Protein AF-0000000072265405 (afdb_homodimer)

Radius of gyration: 41.26 Å; Cα contacts (8 Å, |Δi|>4): 209; chains: 2; bounding box: 103×152×43 Å

InterPro domains:
  IPR007313 FxsA cytoplasmic membrane protein [NF008528] (5-109)
  IPR007313 FxsA cytoplasmic membrane protein [PF04186] (6-110)
  IPR007313 FxsA cytoplasmic membrane protein [PTHR35335] (4-116)

Sequence (316 aa):
MRPLAAILALPILEIALFVTIGGAIGLLATLLIIFGTAALGVFLLRRQGVEMQAALQMPRRMDPLALMADGAAVSLAAALLILPGFFTDTVGLLLLIPPVRRALIRRLGRNVQVRSTTWRGPVRDDAPIEADYHEVEPVRDPLAPPSQPPGSSGWTRHMRPLAAILALPILEIALFVTIGGAIGLLATLLIIFGTAALGVFLLRRQGVEMQAALQMPRRMDPLALMADGAAVSLAAALLILPGFFTDTVGLLLLIPPVRRALIRRLGRNVQVRSTTWRGPVRDDAPIEADYHEVEPVRDPLAPPSQPPGSSGWTRH

Organism: Cereibacter sphaeroides (strain ATCC 17023 / DSM 158 / JCM 6121 / CCUG 31486 / LMG 2827 / NBRC 12203 / NCIMB 8253 / ATH 2.4.1.) (NCBI:txid272943)

pLDDT: mean 76.51, std 23.19, range [27.69, 98.56]

Solvent-accessible surface area (backbone atoms only — not comparable to full-atom values): 17833 Å² total; per-residue (Å²): 122,66,68,61,52,49,60,57,46,47,56,53,52,33,49,52,45,39,15,54,51,18,40,72,65,30,59,70,54,42,50,51,52,43,52,48,36,22,50,50,11,52,52,49,41,53,51,47,55,52,50,54,57,52,53,73,72,46,77,82,81,57,65,63,65,60,56,49,49,51,51,49,48,49,42,48,19,16,51,30,17,44,42,83,42,66,60,42,29,52,53,15,55,46,38,68,38,63,73,50,33,52,52,49,51,50,54,54,48,53,55,49,53,56,50,52,60,65,58,57,62,79,71,69,74,72,58,75,71,74,66,74,68,64,73,69,65,74,75,70,62,83,79,57,69,80,77,70,74,83,74,81,79,72,75,72,81,123,122,66,70,61,50,50,61,56,46,48,57,52,51,34,50,50,45,39,15,56,53,19,39,71,64,31,60,68,53,42,50,48,52,44,53,50,38,21,51,50,11,53,52,47,42,53,51,47,55,53,50,54,58,52,53,73,69,46,77,82,81,57,66,62,65,61,55,48,50,51,50,49,48,48,43,48,20,15,52,30,16,44,43,82,41,67,60,43,28,51,52,15,56,47,38,68,38,62,74,51,33,51,52,49,52,50,56,54,49,52,54,47,53,56,48,49,60,67,56,56,61,78,70,66,71,72,57,72,71,73,66,73,70,63,75,68,66,72,74,69,60,82,80,55,69,81,78,73,72,82,72,79,79,68,75,71,82,123

Structure (mmCIF, N/CA/C/O backbone):
data_AF-0000000072265405-model_v1
#
loop_
_entity.id
_entity.type
_entity.pdbx_description
1 polymer 'FxsA cytoplasmic membrane protein'
#
loop_
_atom_site.group_PDB
_atom_site.id
_atom_site.type_symbol
_atom_site.label_atom_id
_atom_site.label_alt_id
_atom_site.label_comp_id
_atom_site.label_asym_id
_atom_site.label_entity_id
_atom_site.label_seq_id
_atom_site.pdbx_PDB_ins_code
_atom_site.Cartn_x
_atom_site.Cartn_y
_atom_site.Cartn_z
_atom_site.occupancy
_atom_site.B_iso_or_equiv
_atom_site.auth_seq_id
_atom_site.auth_comp_id
_atom_site.auth_asym_id
_atom_site.auth_atom_id
_atom_site.pdbx_PDB_model_num
ATOM 1 N N . MET A 1 1 ? -10.852 9.086 -15.195 1 49.88 1 MET A N 1
ATOM 2 C CA . MET A 1 1 ? -9.688 8.266 -15.516 1 49.88 1 MET A CA 1
ATOM 3 C C . MET A 1 1 ? -8.469 8.719 -14.727 1 49.88 1 MET A C 1
ATOM 5 O O . MET A 1 1 ? -7.504 7.969 -14.578 1 49.88 1 MET A O 1
ATOM 9 N N . ARG A 1 2 ? -8.508 9.945 -13.984 1 61.69 2 ARG A N 1
ATOM 10 C CA . ARG A 1 2 ? -7.43 10.711 -13.375 1 61.69 2 ARG A CA 1
ATOM 11 C C . ARG A 1 2 ? -7.059 10.141 -12.008 1 61.69 2 ARG A C 1
ATOM 13 O O . ARG A 1 2 ? -5.879 9.93 -11.719 1 61.69 2 ARG A O 1
ATOM 20 N N . PRO A 1 3 ? -8.086 9.688 -11.32 1 67.06 3 PRO A N 1
ATOM 21 C CA . PRO A 1 3 ? -7.734 9.203 -9.984 1 67.06 3 PRO A CA 1
ATOM 22 C C . PRO A 1 3 ? -7.035 7.84 -10.016 1 67.06 3 PRO A C 1
ATOM 24 O O . PRO A 1 3 ? -6.121 7.59 -9.234 1 67.06 3 PRO A O 1
ATOM 27 N N . LEU A 1 4 ? -7.332 7.105 -11.008 1 67.25 4 LEU A N 1
ATOM 28 C CA . LEU A 1 4 ? -6.75 5.773 -11.109 1 67.25 4 LEU A CA 1
ATOM 29 C C . LEU A 1 4 ? -5.27 5.852 -11.477 1 67.25 4 LEU A C 1
ATOM 31 O O . LEU A 1 4 ? -4.453 5.094 -10.945 1 67.25 4 LEU A O 1
ATOM 35 N N . ALA A 1 5 ? -4.988 6.785 -12.328 1 72.81 5 ALA A N 1
ATOM 36 C CA . ALA A 1 5 ? -3.604 6.977 -12.75 1 72.81 5 ALA A CA 1
ATOM 37 C C . ALA A 1 5 ? -2.738 7.461 -11.594 1 72.81 5 ALA A C 1
ATOM 39 O O . ALA A 1 5 ? -1.58 7.059 -11.461 1 72.81 5 ALA A O 1
ATOM 40 N N . ALA A 1 6 ? -3.316 8.203 -10.875 1 74.69 6 ALA A N 1
ATOM 41 C CA . ALA A 1 6 ? -2.59 8.711 -9.711 1 74.69 6 ALA A CA 1
ATOM 42 C C . ALA A 1 6 ? -2.311 7.598 -8.711 1 74.69 6 ALA A C 1
ATOM 44 O O . ALA A 1 6 ? -1.222 7.531 -8.133 1 74.69 6 ALA A O 1
ATOM 45 N N . ILE A 1 7 ? -3.197 6.762 -8.641 1 79.81 7 ILE A N 1
ATOM 46 C CA . ILE A 1 7 ? -3.078 5.656 -7.695 1 79.81 7 ILE A CA 1
ATOM 47 C C . ILE A 1 7 ? -1.977 4.703 -8.156 1 79.81 7 ILE A C 1
ATOM 49 O O . ILE A 1 7 ? -1.218 4.184 -7.332 1 79.81 7 ILE A O 1
ATOM 53 N N . LEU A 1 8 ? -1.808 4.633 -9.406 1 82.25 8 LEU A N 1
ATOM 54 C CA . LEU A 1 8 ? -0.792 3.744 -9.961 1 82.25 8 LEU A CA 1
ATOM 55 C C . LEU A 1 8 ? 0.575 4.418 -9.969 1 82.25 8 LEU A C 1
ATOM 57 O O . LEU A 1 8 ? 1.599 3.764 -9.766 1 82.25 8 LEU A O 1
ATOM 61 N N . ALA A 1 9 ? 0.516 5.672 -10.148 1 91.19 9 ALA A N 1
ATOM 62 C CA . ALA A 1 9 ? 1.758 6.434 -10.25 1 91.19 9 ALA A CA 1
ATOM 63 C C . ALA A 1 9 ? 2.43 6.574 -8.891 1 91.19 9 ALA A C 1
ATOM 65 O O . ALA A 1 9 ? 3.658 6.629 -8.797 1 91.19 9 ALA A O 1
ATOM 66 N N . LEU A 1 10 ? 1.633 6.547 -7.867 1 92.62 10 LEU A N 1
ATOM 67 C CA . LEU A 1 10 ? 2.16 6.832 -6.539 1 92.62 10 LEU A CA 1
ATOM 68 C C . LEU A 1 10 ? 3.076 5.711 -6.066 1 92.62 10 LEU A C 1
ATOM 70 O O . LEU A 1 10 ? 4.203 5.961 -5.633 1 92.62 10 LEU A O 1
ATOM 74 N N . PRO A 1 11 ? 2.715 4.5 -6.234 1 91.38 11 PRO A N 1
ATOM 75 C CA . PRO A 1 11 ? 3.633 3.428 -5.836 1 91.38 11 PRO A CA 1
ATOM 76 C C . PRO A 1 11 ? 4.93 3.439 -6.641 1 91.38 11 PRO A C 1
ATOM 78 O O . PRO A 1 11 ? 6.008 3.203 -6.086 1 91.38 11 PRO 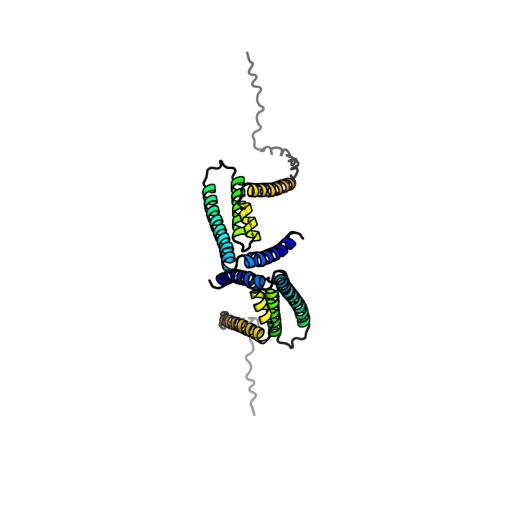A O 1
ATOM 81 N N . ILE A 1 12 ? 4.766 3.674 -7.859 1 93.88 12 ILE A N 1
ATOM 82 C CA . ILE A 1 12 ? 5.941 3.691 -8.719 1 93.88 12 ILE A CA 1
ATOM 83 C C . ILE A 1 12 ? 6.898 4.793 -8.273 1 93.88 12 ILE A C 1
ATOM 85 O O . ILE A 1 12 ? 8.102 4.57 -8.164 1 93.88 12 ILE A O 1
ATOM 89 N N . LEU A 1 13 ? 6.297 5.918 -8.039 1 96.5 13 LEU A N 1
ATOM 90 C CA . LEU A 1 13 ? 7.09 7.059 -7.59 1 96.5 13 LEU A CA 1
ATOM 91 C C . LEU A 1 13 ? 7.77 6.754 -6.262 1 96.5 13 LEU A C 1
ATOM 93 O O . LEU A 1 13 ? 8.945 7.082 -6.074 1 96.5 13 LEU A O 1
ATOM 97 N N . GLU A 1 14 ? 7.07 6.16 -5.391 1 96.94 14 GLU A N 1
ATOM 98 C CA . GLU A 1 14 ? 7.633 5.836 -4.082 1 96.94 14 GLU A CA 1
ATOM 99 C C . GLU A 1 14 ? 8.75 4.801 -4.203 1 96.94 14 GLU A C 1
ATOM 101 O O . GLU A 1 14 ? 9.797 4.934 -3.561 1 96.94 14 GLU A O 1
ATOM 106 N N . ILE A 1 15 ? 8.531 3.814 -5.027 1 95.56 15 ILE A N 1
ATOM 107 C CA . ILE A 1 15 ? 9.555 2.807 -5.254 1 95.56 15 ILE A CA 1
ATOM 108 C C . ILE A 1 15 ? 10.828 3.475 -5.773 1 95.56 15 ILE A C 1
ATOM 110 O O . ILE A 1 15 ? 11.93 3.199 -5.281 1 95.56 15 ILE A O 1
ATOM 114 N N . ALA A 1 16 ? 10.648 4.305 -6.75 1 97.31 16 ALA A N 1
ATOM 115 C CA . ALA A 1 16 ? 11.797 5.016 -7.32 1 97.31 16 ALA A CA 1
ATOM 116 C C . ALA A 1 16 ? 12.539 5.809 -6.246 1 97.31 16 ALA A C 1
ATOM 118 O O . ALA A 1 16 ? 13.766 5.785 -6.188 1 97.31 16 ALA A O 1
ATOM 119 N N . LEU A 1 17 ? 11.852 6.434 -5.391 1 97.88 17 LEU A N 1
ATOM 120 C CA . LEU A 1 17 ? 12.461 7.258 -4.355 1 97.88 17 LEU A CA 1
ATOM 121 C C . LEU A 1 17 ? 13.117 6.395 -3.285 1 97.88 17 LEU A C 1
ATOM 123 O O . LEU A 1 17 ? 14.188 6.734 -2.777 1 97.88 17 LEU A O 1
ATOM 127 N N . PHE A 1 18 ? 12.469 5.312 -2.928 1 97.5 18 PHE A N 1
ATOM 128 C CA . PHE A 1 18 ? 13.07 4.414 -1.947 1 97.5 18 PHE A CA 1
ATOM 129 C C . PHE A 1 18 ? 14.383 3.848 -2.465 1 97.5 18 PHE A C 1
ATOM 131 O O . PHE A 1 18 ? 15.359 3.732 -1.715 1 97.5 18 PHE A O 1
ATOM 138 N N . VAL A 1 19 ? 14.398 3.543 -3.721 1 97.44 19 VAL A N 1
ATOM 139 C CA . VAL A 1 19 ? 15.586 2.939 -4.316 1 97.44 19 VAL A CA 1
ATOM 140 C C . VAL A 1 19 ? 16.703 3.986 -4.438 1 97.44 19 VAL A C 1
ATOM 142 O O . VAL A 1 19 ? 17.844 3.732 -4.055 1 97.44 19 VAL A O 1
ATOM 145 N N . THR A 1 20 ? 16.312 5.156 -4.906 1 97.06 20 THR A N 1
ATOM 146 C CA . THR A 1 20 ? 17.344 6.16 -5.18 1 97.06 20 THR A CA 1
ATOM 147 C C . THR A 1 20 ? 17.812 6.82 -3.889 1 97.06 20 THR A C 1
ATOM 149 O O . THR A 1 20 ? 19 6.836 -3.594 1 97.06 20 THR A O 1
ATOM 152 N N . ILE A 1 21 ? 16.922 7.258 -3.07 1 97.31 21 ILE A N 1
ATOM 153 C CA . ILE A 1 21 ? 17.281 7.938 -1.834 1 97.31 21 ILE A CA 1
ATOM 154 C C . ILE A 1 21 ? 17.781 6.922 -0.811 1 97.31 21 ILE A C 1
ATOM 156 O O . ILE A 1 21 ? 18.828 7.121 -0.182 1 97.31 21 ILE A O 1
ATOM 160 N N . GLY A 1 22 ? 17.031 5.844 -0.683 1 96.12 22 GLY A N 1
ATOM 161 C CA . GLY A 1 22 ? 17.438 4.805 0.244 1 96.12 22 GLY A CA 1
ATOM 162 C C . GLY A 1 22 ? 18.797 4.207 -0.094 1 96.12 22 GLY A C 1
ATOM 163 O O . GLY A 1 22 ? 19.578 3.896 0.801 1 96.12 22 GLY A O 1
ATOM 164 N N . GLY A 1 23 ? 19.016 4.016 -1.369 1 95.19 23 GLY A N 1
ATOM 165 C CA . GLY A 1 23 ? 20.312 3.529 -1.794 1 95.19 23 GLY A CA 1
ATOM 166 C C . GLY A 1 23 ? 21.438 4.5 -1.486 1 95.19 23 GLY A C 1
ATOM 167 O O . GLY A 1 23 ? 22.578 4.082 -1.232 1 95.19 23 GLY A O 1
ATOM 168 N N . ALA A 1 24 ? 21.188 5.746 -1.488 1 95.56 24 ALA A N 1
ATOM 169 C CA . ALA A 1 24 ? 22.203 6.777 -1.288 1 95.56 24 ALA A CA 1
ATOM 170 C C . ALA A 1 24 ? 22.5 6.961 0.195 1 95.56 24 ALA A C 1
ATOM 172 O O . ALA A 1 24 ? 23.672 7.109 0.581 1 95.56 24 ALA A O 1
ATOM 173 N N . ILE A 1 25 ? 21.453 6.867 1.059 1 96.94 25 ILE A N 1
ATOM 174 C CA . ILE A 1 25 ? 21.641 7.25 2.453 1 96.94 25 ILE A CA 1
ATOM 175 C C . ILE A 1 25 ? 21.766 6 3.322 1 96.94 25 ILE A C 1
ATOM 177 O O . ILE A 1 25 ? 22.172 6.082 4.484 1 96.94 25 ILE A O 1
ATOM 181 N N . GLY A 1 26 ? 21.312 4.832 2.746 1 96.75 26 GLY A N 1
ATOM 182 C CA . GLY A 1 26 ? 21.406 3.57 3.465 1 96.75 26 GLY A CA 1
ATOM 183 C C . GLY A 1 26 ? 20.109 3.17 4.152 1 96.75 26 GLY A C 1
ATOM 184 O O . GLY A 1 26 ? 19.219 3.992 4.312 1 96.75 26 GLY A O 1
ATOM 185 N N . LEU A 1 27 ? 20.031 2.006 4.527 1 96.88 27 LEU A N 1
ATOM 186 C CA . LEU A 1 27 ? 18.828 1.405 5.074 1 96.88 27 LEU A CA 1
ATOM 187 C C . LEU A 1 27 ? 18.469 2.031 6.422 1 96.88 27 LEU A C 1
ATOM 189 O O . LEU A 1 27 ? 17.312 2.393 6.656 1 96.88 27 LEU A O 1
ATOM 193 N N . LEU A 1 28 ? 19.422 2.131 7.316 1 97.69 28 LEU A N 1
ATOM 194 C CA . LEU A 1 28 ? 19.156 2.629 8.664 1 97.69 28 LEU A CA 1
ATOM 195 C C . LEU A 1 28 ? 18.625 4.059 8.617 1 97.69 28 LEU A C 1
ATOM 197 O O . LEU A 1 28 ? 17.641 4.375 9.281 1 97.69 28 LEU A O 1
ATOM 201 N N . ALA A 1 29 ? 19.266 4.879 7.816 1 98.31 29 ALA A N 1
ATOM 202 C CA . ALA A 1 29 ? 18.812 6.262 7.672 1 98.31 29 ALA A CA 1
ATOM 203 C C . ALA A 1 29 ? 17.406 6.328 7.078 1 98.31 29 ALA A C 1
ATOM 205 O O . ALA A 1 29 ? 16.578 7.133 7.508 1 98.31 29 ALA A O 1
ATOM 206 N N . THR A 1 30 ? 17.172 5.477 6.078 1 97.88 30 THR A N 1
ATOM 207 C CA . THR A 1 30 ? 15.852 5.43 5.445 1 97.88 30 THR A CA 1
ATOM 208 C C . THR A 1 30 ? 14.773 5.051 6.461 1 97.88 30 THR A C 1
ATOM 210 O O . THR A 1 30 ? 13.75 5.723 6.559 1 97.88 30 THR A O 1
ATOM 213 N N . LEU A 1 31 ? 15.008 4.055 7.223 1 97.81 31 LEU A N 1
ATOM 214 C CA . LEU A 1 31 ? 14.039 3.59 8.211 1 97.81 31 LEU A CA 1
ATOM 215 C C . LEU A 1 31 ? 13.805 4.648 9.281 1 97.81 31 LEU A C 1
ATOM 217 O O . LEU A 1 31 ? 12.672 4.84 9.727 1 97.81 31 LEU A O 1
ATOM 221 N N . LEU A 1 32 ? 14.859 5.348 9.68 1 98.31 32 LEU A N 1
ATOM 222 C CA . LEU A 1 32 ? 14.742 6.398 10.68 1 98.31 32 LEU A CA 1
ATOM 223 C C . LEU A 1 32 ? 13.852 7.531 10.18 1 98.31 32 LEU A C 1
ATOM 225 O O . LEU A 1 32 ? 13.031 8.062 10.922 1 98.31 32 LEU A O 1
ATOM 229 N N . ILE A 1 33 ? 14.109 7.879 8.945 1 98.12 33 ILE A N 1
ATOM 230 C CA . ILE A 1 33 ? 13.312 8.953 8.359 1 98.12 33 ILE A CA 1
ATOM 231 C C . ILE A 1 33 ? 11.852 8.523 8.266 1 98.12 33 ILE A C 1
ATOM 233 O O . ILE A 1 33 ? 10.953 9.266 8.68 1 98.12 33 ILE A O 1
ATOM 237 N N . ILE A 1 34 ? 11.594 7.312 7.781 1 97.44 34 ILE A N 1
ATOM 238 C CA . ILE A 1 34 ? 10.242 6.816 7.547 1 97.44 34 ILE A CA 1
ATOM 239 C C . ILE A 1 34 ? 9.516 6.66 8.875 1 97.44 34 ILE A C 1
ATOM 241 O O . ILE A 1 34 ? 8.367 7.098 9.023 1 97.44 34 ILE A O 1
ATOM 245 N N . PHE A 1 35 ? 10.094 6.082 9.812 1 97.19 35 PHE A N 1
ATOM 246 C CA . PHE A 1 35 ? 9.461 5.898 11.109 1 97.19 35 PHE A CA 1
ATOM 247 C C . PHE A 1 35 ? 9.367 7.223 11.859 1 97.19 35 PHE A C 1
ATOM 249 O O . PHE A 1 35 ? 8.406 7.449 12.602 1 97.19 35 PHE A O 1
ATOM 256 N N . GLY A 1 36 ? 10.375 8.086 11.695 1 98.38 36 GLY A N 1
ATOM 257 C CA . GLY A 1 36 ? 10.328 9.414 12.289 1 98.38 36 GLY A CA 1
ATOM 258 C C . GLY A 1 36 ? 9.141 10.234 11.82 1 98.38 36 GLY A C 1
ATOM 259 O O . GLY A 1 36 ? 8.445 10.844 12.625 1 98.38 36 GLY A O 1
ATOM 260 N N . THR A 1 37 ? 8.945 10.195 10.531 1 97.94 37 THR A N 1
ATOM 261 C CA . THR A 1 37 ? 7.836 10.969 10 1 97.94 37 THR A CA 1
ATOM 262 C C . THR A 1 37 ? 6.5 10.344 10.391 1 97.94 37 THR A C 1
ATOM 264 O O . THR A 1 37 ? 5.523 11.055 10.633 1 97.94 37 THR A O 1
ATOM 267 N N . ALA A 1 38 ? 6.469 9.031 10.43 1 97.69 38 ALA A N 1
ATOM 268 C CA . ALA A 1 38 ? 5.262 8.352 10.898 1 97.69 38 ALA A CA 1
ATOM 269 C C . ALA A 1 38 ? 4.934 8.742 12.336 1 97.69 38 ALA A C 1
ATOM 271 O O . ALA A 1 38 ? 3.775 9.016 12.664 1 97.69 38 ALA A O 1
ATOM 272 N N . ALA A 1 39 ? 5.922 8.797 13.164 1 98.44 39 ALA A N 1
ATOM 273 C CA . ALA A 1 39 ? 5.75 9.203 14.555 1 98.44 39 ALA A CA 1
ATOM 274 C C . ALA A 1 39 ? 5.242 10.633 14.656 1 98.44 39 ALA A C 1
ATOM 276 O O . ALA A 1 39 ? 4.352 10.93 15.453 1 98.44 39 ALA A O 1
ATOM 277 N N . LEU A 1 40 ? 5.852 11.453 13.828 1 98.44 40 LEU A N 1
ATOM 278 C CA . LEU A 1 40 ? 5.395 12.836 13.773 1 98.44 40 LEU A CA 1
ATOM 279 C C . LEU A 1 40 ? 3.926 12.906 13.375 1 98.44 40 LEU A C 1
ATOM 281 O O . LEU A 1 40 ? 3.156 13.68 13.953 1 98.44 40 LEU A O 1
ATOM 285 N N . GLY A 1 41 ? 3.559 12.164 12.406 1 98.38 41 GLY A N 1
ATOM 286 C CA . GLY A 1 41 ? 2.166 12.117 11.984 1 98.38 41 GLY A CA 1
ATOM 287 C C . GLY A 1 41 ? 1.223 11.695 13.094 1 98.38 41 GLY A C 1
ATOM 288 O O . GLY A 1 41 ? 0.189 12.328 13.312 1 98.38 41 GLY A O 1
ATOM 289 N N . VAL A 1 42 ? 1.559 10.719 13.766 1 98 42 VAL A N 1
ATOM 290 C CA . VAL A 1 42 ? 0.748 10.211 14.867 1 98 42 VAL A CA 1
ATOM 291 C C . VAL A 1 42 ? 0.632 11.273 15.961 1 98 42 VAL A C 1
ATOM 293 O O . VAL A 1 42 ? -0.455 11.516 16.484 1 98 42 VAL A O 1
ATOM 296 N N . PHE A 1 43 ? 1.723 11.883 16.297 1 98.38 43 PHE A N 1
ATOM 297 C CA . PHE A 1 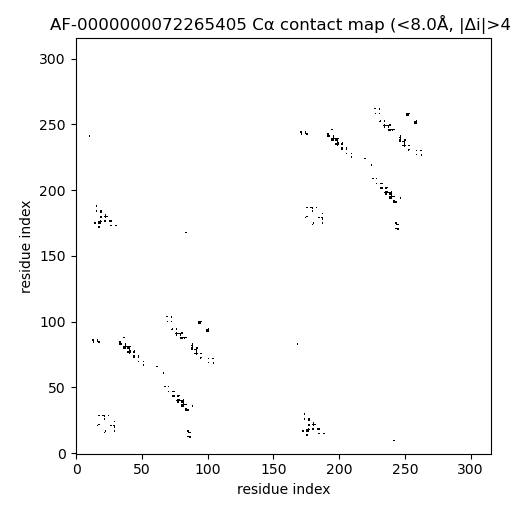43 ? 1.753 12.961 17.281 1 98.38 43 PHE A CA 1
ATOM 298 C C . PHE A 1 43 ? 0.81 14.086 16.891 1 98.38 43 PHE A C 1
ATOM 300 O O . PHE A 1 43 ? 0.034 14.57 17.703 1 98.38 43 PHE A O 1
ATOM 307 N N . LEU A 1 44 ? 0.872 14.484 15.625 1 97.88 44 LEU A N 1
ATOM 308 C CA . LEU A 1 44 ? 0.033 15.57 15.125 1 97.88 44 LEU A CA 1
ATOM 309 C C . LEU A 1 44 ? -1.442 15.18 15.18 1 97.88 44 LEU A C 1
ATOM 311 O O . LEU A 1 44 ? -2.291 16.016 15.523 1 97.88 44 LEU A O 1
ATOM 315 N N . LEU A 1 45 ? -1.713 13.961 14.852 1 96.56 45 LEU A N 1
ATOM 316 C CA . LEU A 1 45 ? -3.096 13.5 14.883 1 96.56 45 LEU A CA 1
ATOM 317 C C . LEU A 1 45 ? -3.643 13.516 16.297 1 96.56 45 LEU A C 1
ATOM 319 O O . LEU A 1 45 ? -4.789 13.906 16.531 1 96.56 45 LEU A O 1
ATOM 323 N N . ARG A 1 46 ? -2.836 13.102 17.188 1 96.38 46 ARG A N 1
ATOM 324 C CA . ARG A 1 46 ? -3.248 13.094 18.594 1 96.38 46 ARG A CA 1
ATOM 325 C C . ARG A 1 46 ? -3.479 14.516 19.094 1 96.38 46 ARG A C 1
ATOM 327 O O . ARG A 1 46 ? -4.465 14.781 19.797 1 96.38 46 ARG A O 1
ATOM 334 N N . ARG A 1 47 ? -2.602 15.352 18.781 1 95.31 47 ARG A N 1
ATOM 335 C CA . ARG A 1 47 ? -2.721 16.75 19.188 1 95.31 47 ARG A CA 1
ATOM 336 C C . ARG A 1 47 ? -3.973 17.375 18.594 1 95.31 47 ARG A C 1
ATOM 338 O O . ARG A 1 47 ? -4.668 18.141 19.281 1 95.31 47 ARG A O 1
ATOM 345 N N . GLN A 1 48 ? -4.152 17.078 17.328 1 92.5 48 GLN A N 1
ATOM 346 C CA . GLN A 1 48 ? -5.336 17.609 16.656 1 92.5 48 GLN A CA 1
ATOM 347 C C . GLN A 1 48 ? -6.617 17.109 17.312 1 92.5 48 GLN A C 1
ATOM 349 O O . GLN A 1 48 ? -7.605 17.844 17.406 1 92.5 48 GLN A O 1
ATOM 354 N N . GLY A 1 49 ? -6.66 15.898 17.688 1 89.44 49 GLY A N 1
ATOM 355 C CA . GLY A 1 49 ? -7.812 15.352 18.391 1 89.44 49 GLY A CA 1
ATOM 356 C C . GLY A 1 49 ? -8.133 16.094 19.672 1 89.44 49 GLY A C 1
ATOM 357 O O . GLY A 1 49 ? -9.289 16.391 19.953 1 89.44 49 GLY A O 1
ATOM 358 N N . VAL A 1 50 ? -7.215 16.484 20.422 1 89.44 50 VAL A N 1
ATOM 359 C CA . VAL A 1 50 ? -7.359 17.219 21.688 1 89.44 50 VAL A CA 1
ATOM 360 C C . VAL A 1 50 ? -7.836 18.641 21.406 1 89.44 50 VAL A C 1
ATOM 362 O O . VAL A 1 50 ? -8.719 19.156 22.094 1 89.44 50 VAL A O 1
ATOM 365 N N . GLU A 1 51 ? -7.27 19.219 20.391 1 87.25 51 GLU A N 1
ATOM 366 C CA . GLU A 1 51 ? -7.613 20.594 20.031 1 87.25 51 GLU A CA 1
ATOM 367 C C . GLU A 1 51 ? -9.07 20.688 19.594 1 87.25 51 GLU A C 1
ATOM 369 O O . GLU A 1 51 ? -9.75 21.672 19.906 1 87.25 51 GLU A O 1
ATOM 374 N N . MET A 1 52 ? -9.469 19.703 18.859 1 82.56 52 MET A N 1
ATOM 375 C CA . MET A 1 52 ? -10.852 19.703 18.391 1 82.56 52 MET A CA 1
ATOM 376 C C . MET A 1 52 ? -11.82 19.547 19.562 1 82.56 52 MET A C 1
ATOM 378 O O . MET A 1 52 ? -12.875 20.188 19.578 1 82.56 52 MET A O 1
ATOM 382 N N . GLN A 1 53 ? -11.469 18.812 20.469 1 83.56 53 GLN A N 1
ATOM 383 C CA . GLN A 1 53 ? -12.289 18.641 21.656 1 83.56 53 GLN A CA 1
ATOM 384 C C . GLN A 1 53 ? -12.352 19.922 22.484 1 83.56 53 GLN A C 1
ATOM 386 O O . GLN A 1 53 ? -13.406 20.281 23.016 1 83.56 53 GLN A O 1
ATOM 391 N N . ALA A 1 54 ? -11.273 20.625 22.578 1 82.38 54 ALA A N 1
ATOM 392 C CA . ALA A 1 54 ? -11.211 21.891 23.312 1 82.38 54 ALA A CA 1
ATOM 393 C C . ALA A 1 54 ? -12.008 22.984 22.609 1 82.38 54 ALA A C 1
ATOM 395 O O . ALA A 1 54 ? -12.664 23.797 23.25 1 82.38 54 ALA A O 1
ATOM 396 N N . ALA A 1 55 ? -11.969 22.953 21.297 1 78.12 55 ALA A N 1
ATOM 397 C CA . ALA A 1 55 ? -12.664 23.953 20.5 1 78.12 55 ALA A CA 1
ATOM 398 C C . ALA A 1 55 ? -14.172 23.828 20.656 1 78.12 55 ALA A C 1
ATOM 400 O O . ALA A 1 55 ? -14.891 24.844 20.609 1 78.12 55 ALA A O 1
ATOM 401 N N . LEU A 1 56 ? -14.617 22.656 20.781 1 75.31 56 LEU A N 1
ATOM 402 C CA . LEU A 1 56 ? -16.047 22.406 20.938 1 75.31 56 LEU A CA 1
ATOM 403 C C . LEU A 1 56 ? -16.547 22.969 22.266 1 75.31 56 LEU A C 1
ATOM 405 O O . LEU A 1 56 ? -17.75 23.219 22.406 1 75.31 56 LEU A O 1
ATOM 409 N N . GLN A 1 57 ? -15.695 23.266 23.109 1 75.69 57 GLN A N 1
ATOM 410 C CA . GLN A 1 57 ? -16.078 23.781 24.422 1 75.69 57 GLN A CA 1
ATOM 411 C C . GLN A 1 57 ? -15.945 25.297 24.484 1 75.69 57 GLN A C 1
ATOM 413 O O . GLN A 1 57 ? -16.344 25.938 25.469 1 75.69 57 GLN A O 1
ATOM 418 N N . MET A 1 58 ? -15.219 25.797 23.453 1 70.88 58 MET A N 1
ATOM 419 C CA . MET A 1 58 ? -14.961 27.234 23.469 1 70.88 58 MET A CA 1
ATOM 420 C C . MET A 1 58 ? -16.188 28.016 22.984 1 70.88 58 MET A C 1
ATOM 422 O O . MET A 1 58 ? -16.953 27.516 22.156 1 70.88 58 MET A O 1
ATOM 426 N N . PRO A 1 59 ? -16.406 29.141 23.547 1 63.41 59 PRO A N 1
ATOM 427 C CA . PRO A 1 59 ? -17.516 30 23.141 1 63.41 59 PRO A CA 1
ATOM 428 C C . PRO A 1 59 ? -17.438 30.375 21.656 1 63.41 59 PRO A C 1
ATOM 430 O O . PRO A 1 59 ? -16.359 30.359 21.062 1 63.41 59 PRO A O 1
ATOM 433 N N . ARG A 1 60 ? -18.594 30.406 20.828 1 62.59 60 ARG A N 1
ATOM 434 C CA . ARG A 1 60 ? -18.938 30.484 19.406 1 62.59 60 ARG A CA 1
ATOM 435 C C . ARG A 1 60 ? -18.234 31.656 18.734 1 62.59 60 ARG A C 1
ATOM 437 O O . ARG A 1 60 ? -18.594 32.031 17.625 1 62.59 60 ARG A O 1
ATOM 444 N N . ARG A 1 61 ? -17.203 32.312 19.297 1 62.16 61 ARG A N 1
ATOM 445 C CA . ARG A 1 61 ? -16.797 33.562 18.641 1 62.16 61 ARG A CA 1
ATOM 446 C C . ARG A 1 61 ? -15.93 33.281 17.422 1 62.16 61 ARG A C 1
ATOM 448 O O . ARG A 1 61 ? -15.703 34.188 16.594 1 62.16 61 ARG A O 1
ATOM 455 N N . MET A 1 62 ? -15.305 32.125 17.344 1 62.5 62 MET A N 1
ATOM 456 C CA . MET A 1 62 ? -14.469 31.875 16.172 1 62.5 62 MET A CA 1
ATOM 4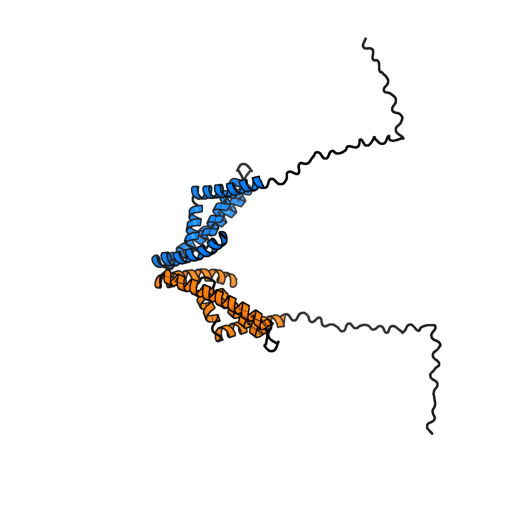57 C C . MET A 1 62 ? -15.25 31.125 15.102 1 62.5 62 MET A C 1
ATOM 459 O O . MET A 1 62 ? -16.219 30.438 15.406 1 62.5 62 MET A O 1
ATOM 463 N N . ASP A 1 63 ? -14.969 31.594 13.766 1 73.12 63 ASP A N 1
ATOM 464 C CA . ASP A 1 63 ? -15.594 30.891 12.656 1 73.12 63 ASP A CA 1
ATOM 465 C C . ASP A 1 63 ? -15.32 29.391 12.75 1 73.12 63 ASP A C 1
ATOM 467 O O . ASP A 1 63 ? -14.203 28.938 12.477 1 73.12 63 ASP A O 1
ATOM 471 N N . PRO A 1 64 ? -16.172 28.75 13.328 1 75.69 64 PRO A N 1
ATOM 472 C CA . PRO A 1 64 ? -16 27.312 13.547 1 75.69 64 PRO A CA 1
ATOM 473 C C . PRO A 1 64 ? -15.594 26.578 12.273 1 75.69 64 PRO A C 1
ATOM 475 O O . PRO A 1 64 ? -14.883 25.562 12.344 1 75.69 64 PRO A O 1
ATOM 478 N N . LEU A 1 65 ? -15.906 27.125 11.117 1 76.12 65 LEU A N 1
ATOM 479 C CA . LEU A 1 65 ? -15.609 26.453 9.852 1 76.12 65 LEU A CA 1
ATOM 480 C C . LEU A 1 65 ? -14.125 26.578 9.508 1 76.12 65 LEU A C 1
ATOM 482 O O . LEU A 1 65 ? -13.531 25.625 8.984 1 76.12 65 LEU A O 1
ATOM 486 N N . ALA A 1 66 ? -13.602 27.75 9.844 1 79.5 66 ALA A N 1
ATOM 487 C CA . ALA A 1 66 ? -12.188 27.969 9.555 1 79.5 66 ALA A CA 1
ATOM 488 C C . ALA A 1 66 ? -11.305 27.078 10.43 1 79.5 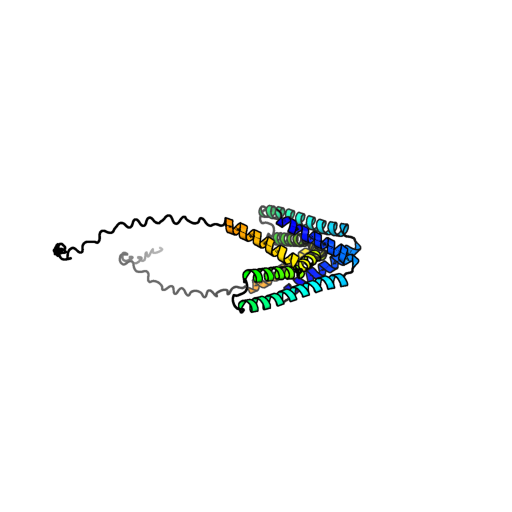66 ALA A C 1
ATOM 490 O O . ALA A 1 66 ? -10.289 26.547 9.961 1 79.5 66 ALA A O 1
ATOM 491 N N . LEU A 1 67 ? -11.68 26.922 11.641 1 80.38 67 LEU A N 1
ATOM 492 C CA . LEU A 1 67 ? -10.938 26.078 12.57 1 80.38 67 LEU A CA 1
ATOM 493 C C . LEU A 1 67 ? -11.016 24.609 12.141 1 80.38 67 LEU A C 1
ATOM 495 O O . LEU A 1 67 ? -10.016 23.891 12.219 1 80.38 67 LEU A O 1
ATOM 499 N N . MET A 1 68 ? -12.102 24.297 11.688 1 85.44 68 MET A N 1
ATOM 500 C CA . MET A 1 68 ? -12.305 22.906 11.258 1 85.44 68 MET A CA 1
ATOM 501 C C . MET A 1 68 ? -11.5 22.625 9.992 1 85.44 68 MET A C 1
ATOM 503 O O . MET A 1 68 ? -10.938 21.531 9.852 1 85.44 68 MET A O 1
ATOM 507 N N . ALA A 1 69 ? -11.5 23.578 9.164 1 88.75 69 ALA A N 1
ATOM 508 C CA . ALA A 1 69 ? -10.742 23.422 7.93 1 88.75 69 ALA A CA 1
ATOM 509 C C . ALA A 1 69 ? -9.25 23.281 8.219 1 88.75 69 ALA A C 1
ATOM 511 O O . ALA A 1 69 ? -8.562 22.469 7.602 1 88.75 69 ALA A O 1
ATOM 512 N N . ASP A 1 70 ? -8.82 24.031 9.117 1 90.94 70 ASP A N 1
ATOM 513 C CA . ASP A 1 70 ? -7.418 23.969 9.5 1 90.94 70 ASP A CA 1
ATOM 514 C C . ASP A 1 70 ? -7.07 22.609 10.109 1 90.94 70 ASP A C 1
ATOM 516 O O . ASP A 1 70 ? -6.043 22.016 9.773 1 90.94 70 ASP A O 1
ATOM 520 N N . GLY A 1 71 ? -7.906 22.188 10.984 1 91.94 71 GLY A N 1
ATOM 521 C CA . GLY A 1 71 ? -7.715 20.875 11.602 1 91.94 71 GLY A CA 1
ATOM 522 C C . GLY A 1 71 ? -7.711 19.734 10.602 1 91.94 71 GLY A C 1
ATOM 523 O O . GLY A 1 71 ? -6.918 18.797 10.719 1 91.94 71 GLY A O 1
ATOM 524 N N . ALA A 1 72 ? -8.578 19.906 9.648 1 93.94 72 ALA A N 1
ATOM 525 C CA . ALA A 1 72 ? -8.664 18.875 8.609 1 93.94 72 ALA A CA 1
ATOM 526 C C . ALA A 1 72 ? -7.387 18.828 7.773 1 93.94 72 ALA A C 1
ATOM 528 O O . ALA A 1 72 ? -6.898 17.75 7.434 1 93.94 72 ALA A O 1
ATOM 529 N N . ALA A 1 73 ? -6.934 19.984 7.473 1 95.44 73 ALA A N 1
ATOM 530 C CA . ALA A 1 73 ? -5.707 20.062 6.68 1 95.44 73 ALA A CA 1
ATOM 531 C C . ALA A 1 73 ? -4.527 19.469 7.438 1 95.44 73 ALA A C 1
ATOM 533 O O . ALA A 1 73 ? -3.713 18.734 6.859 1 95.44 73 ALA A O 1
ATOM 534 N N . VAL A 1 74 ? -4.465 19.703 8.672 1 96.69 74 VAL A N 1
ATOM 535 C CA . VAL A 1 74 ? -3.393 19.172 9.492 1 96.69 74 VAL A CA 1
ATOM 536 C C . VAL A 1 74 ? -3.545 17.656 9.617 1 96.69 74 VAL A C 1
ATOM 538 O O . VAL A 1 74 ? -2.555 16.922 9.578 1 96.69 74 VAL A O 1
ATOM 541 N N . SER A 1 75 ? -4.766 17.312 9.797 1 97.12 75 SER A N 1
ATOM 542 C CA . SER A 1 75 ? -5.02 15.875 9.867 1 97.12 75 SER A CA 1
ATOM 543 C C . SER A 1 75 ? -4.617 15.172 8.57 1 97.12 75 SER A C 1
ATOM 545 O O . SER A 1 75 ? -4.07 14.07 8.602 1 97.12 75 SER A O 1
ATOM 547 N N . LEU A 1 76 ? -4.859 15.812 7.512 1 97.25 76 LEU A N 1
ATOM 548 C CA . LEU A 1 76 ? -4.445 15.281 6.219 1 97.25 76 LEU A CA 1
ATOM 549 C C . LEU A 1 76 ? -2.924 15.188 6.129 1 97.25 76 LEU A C 1
ATOM 551 O O . LEU A 1 76 ? -2.385 14.18 5.672 1 97.25 76 LEU A O 1
ATOM 555 N N . ALA A 1 77 ? -2.316 16.188 6.527 1 98.31 77 ALA A N 1
ATOM 556 C CA . ALA A 1 77 ? -0.855 16.172 6.57 1 98.31 77 ALA A CA 1
ATOM 557 C C . ALA A 1 77 ? -0.342 15.023 7.426 1 98.31 77 ALA A C 1
ATOM 559 O O . ALA A 1 77 ? 0.577 14.305 7.023 1 98.31 77 ALA A O 1
ATOM 560 N N . ALA A 1 78 ? -0.936 14.906 8.57 1 98.5 78 ALA A N 1
ATOM 561 C CA . ALA A 1 78 ? -0.544 13.844 9.492 1 98.5 78 ALA A CA 1
ATOM 562 C C . ALA A 1 78 ? -0.727 12.469 8.859 1 98.5 78 ALA A C 1
ATOM 564 O O . ALA A 1 78 ? 0.157 11.617 8.945 1 98.5 78 ALA A O 1
ATOM 565 N N . ALA A 1 79 ? -1.831 12.328 8.227 1 98.06 79 ALA A N 1
ATOM 566 C CA . ALA A 1 79 ? -2.115 11.062 7.555 1 98.06 79 ALA A CA 1
ATOM 567 C C . ALA A 1 79 ? -1.07 10.766 6.484 1 98.06 79 ALA A C 1
ATOM 569 O O . ALA A 1 79 ? -0.613 9.625 6.355 1 98.06 79 ALA A O 1
ATOM 570 N N . LEU A 1 80 ? -0.726 11.695 5.719 1 97.81 80 LEU A N 1
ATOM 571 C CA . LEU A 1 80 ? 0.279 11.539 4.672 1 97.81 80 LEU A CA 1
ATOM 572 C C . LEU A 1 80 ? 1.639 11.195 5.27 1 97.81 80 LEU A C 1
ATOM 574 O O . LEU A 1 80 ? 2.402 10.422 4.684 1 97.81 80 LEU A O 1
ATOM 578 N N . LEU A 1 81 ? 1.957 11.742 6.414 1 98.44 81 LEU A N 1
ATOM 579 C CA . LEU A 1 81 ? 3.236 11.5 7.07 1 98.44 81 LEU A CA 1
ATOM 580 C C . LEU A 1 81 ? 3.287 10.086 7.648 1 98.44 81 LEU A C 1
ATOM 582 O O . LEU A 1 81 ? 4.363 9.492 7.742 1 98.44 81 LEU A O 1
ATOM 586 N N . ILE A 1 82 ? 2.162 9.594 8.039 1 97.12 82 ILE A N 1
ATOM 587 C CA . ILE A 1 82 ? 2.084 8.25 8.602 1 97.12 82 ILE A CA 1
ATOM 588 C C . ILE A 1 82 ? 2.283 7.215 7.496 1 97.12 82 ILE A C 1
ATOM 590 O O . ILE A 1 82 ? 2.887 6.164 7.723 1 97.12 82 ILE A O 1
ATOM 594 N N . LEU A 1 83 ? 1.752 7.441 6.293 1 94.56 83 LEU A N 1
ATOM 595 C CA . LEU A 1 83 ? 1.955 6.574 5.137 1 94.56 83 LEU A CA 1
ATOM 596 C C . LEU A 1 83 ? 3.438 6.457 4.805 1 94.56 83 LEU A C 1
ATOM 598 O O . LEU A 1 83 ? 4.117 7.465 4.609 1 94.56 83 LEU A O 1
ATOM 602 N N . PRO A 1 84 ? 3.906 5.289 4.809 1 94.94 84 PRO A N 1
ATOM 603 C CA . PRO A 1 84 ? 5.328 5.141 4.492 1 94.94 84 PRO A CA 1
ATOM 604 C C . PRO A 1 84 ? 5.668 5.598 3.072 1 94.94 84 PRO A C 1
ATOM 606 O O . PRO A 1 84 ? 5.141 5.047 2.102 1 94.94 84 PRO A O 1
ATOM 609 N N . GLY A 1 85 ? 6.523 6.547 2.994 1 96.31 85 GLY A N 1
ATOM 610 C CA . GLY A 1 85 ? 6.938 7.012 1.682 1 96.31 85 GLY A CA 1
ATOM 611 C C . GLY A 1 85 ? 7.672 8.336 1.726 1 96.31 85 GLY A C 1
ATOM 612 O O . GLY A 1 85 ? 7.414 9.172 2.598 1 96.31 85 GLY A O 1
ATOM 613 N N . PHE A 1 86 ? 8.523 8.578 0.81 1 98.25 86 PHE A N 1
ATOM 614 C CA . PHE A 1 86 ? 9.273 9.82 0.718 1 98.25 86 PHE A CA 1
ATOM 615 C C . PHE A 1 86 ? 8.43 10.914 0.08 1 98.25 86 PHE A C 1
ATOM 617 O O . PHE A 1 86 ? 8.469 12.07 0.514 1 98.25 86 PHE A O 1
ATOM 624 N N . PHE A 1 87 ? 7.715 10.531 -0.929 1 97.94 87 PHE A N 1
ATOM 625 C CA . PHE A 1 87 ? 6.902 11.516 -1.632 1 97.94 87 PHE A CA 1
ATOM 626 C C . PHE A 1 87 ? 5.75 11.992 -0.753 1 97.94 87 PHE A C 1
ATOM 628 O O . PHE A 1 87 ? 5.535 13.195 -0.598 1 97.94 87 PHE A O 1
ATOM 635 N N . THR A 1 88 ? 5.039 11.039 -0.16 1 96.62 88 THR A N 1
ATOM 636 C CA . THR A 1 88 ? 3.916 11.391 0.702 1 96.62 88 THR A CA 1
ATOM 637 C C . THR A 1 88 ? 4.391 12.203 1.903 1 96.62 88 THR A C 1
ATOM 639 O O . THR A 1 88 ? 3.711 13.141 2.334 1 96.62 88 THR A O 1
ATOM 642 N N . ASP A 1 89 ? 5.551 11.82 2.414 1 98 89 ASP A N 1
ATOM 643 C CA . ASP A 1 89 ? 6.125 12.578 3.521 1 98 89 ASP A CA 1
ATOM 644 C C . ASP A 1 89 ? 6.41 14.023 3.111 1 98 89 ASP A C 1
ATOM 646 O O . ASP A 1 89 ? 6.148 14.953 3.875 1 98 89 ASP A O 1
ATOM 650 N N . THR A 1 90 ? 6.949 14.211 1.953 1 98.38 90 THR A N 1
ATOM 651 C CA . THR A 1 90 ? 7.258 15.539 1.453 1 98.38 90 THR A CA 1
ATOM 652 C C . THR A 1 90 ? 5.984 16.375 1.317 1 98.38 90 THR A C 1
ATOM 654 O O . THR A 1 90 ? 5.938 17.531 1.761 1 98.38 90 THR A O 1
ATOM 657 N N . VAL A 1 91 ? 4.996 15.758 0.786 1 97.62 91 VAL A N 1
ATOM 658 C CA . VAL A 1 91 ? 3.729 16.453 0.604 1 97.62 91 VAL A CA 1
ATOM 659 C C . VAL A 1 91 ? 3.113 16.766 1.965 1 97.62 91 VAL A C 1
ATOM 661 O O . VAL A 1 91 ? 2.621 17.875 2.186 1 97.62 91 VAL A O 1
ATOM 664 N N . GLY A 1 92 ? 3.125 15.797 2.852 1 98.25 92 GLY A N 1
ATOM 665 C CA . GLY A 1 92 ? 2.627 16.016 4.199 1 98.25 92 GLY A CA 1
ATOM 666 C C . GLY A 1 92 ? 3.338 17.141 4.93 1 98.25 92 GLY A C 1
ATOM 667 O O . GLY A 1 92 ? 2.695 17.984 5.551 1 98.25 92 GLY A O 1
ATOM 668 N N . LEU A 1 93 ? 4.586 17.188 4.832 1 98.5 93 LEU A N 1
ATOM 669 C CA . LEU A 1 93 ? 5.379 18.234 5.473 1 98.5 93 LEU A CA 1
ATOM 670 C C . LEU A 1 93 ? 5.09 19.594 4.852 1 98.5 93 LEU A C 1
ATOM 672 O O . LEU A 1 93 ? 5.043 20.594 5.555 1 98.5 93 LEU A O 1
ATOM 676 N N . LEU A 1 94 ? 4.941 19.656 3.615 1 98.38 94 LEU A N 1
ATOM 677 C CA . LEU A 1 94 ? 4.637 20.906 2.928 1 98.38 94 LEU A CA 1
ATOM 678 C C . LEU A 1 94 ? 3.297 21.469 3.393 1 98.38 94 LEU A C 1
ATOM 680 O O . LEU A 1 94 ? 3.146 22.688 3.543 1 98.38 94 LEU A O 1
ATOM 684 N N . LEU A 1 95 ? 2.367 20.578 3.619 1 97.75 95 LEU A N 1
ATOM 685 C CA . LEU A 1 95 ? 1.026 21 4.02 1 97.75 95 LEU A CA 1
ATOM 686 C C . LEU A 1 95 ? 1.042 21.609 5.414 1 97.75 95 LEU A C 1
ATOM 688 O O . LEU A 1 95 ? 0.1 22.312 5.797 1 97.75 95 LEU A O 1
ATOM 692 N N . LEU A 1 96 ? 2.125 21.344 6.121 1 97.44 96 LEU A N 1
ATOM 693 C CA . LEU A 1 96 ? 2.225 21.906 7.465 1 97.44 96 LEU A CA 1
ATOM 694 C C . LEU A 1 96 ? 2.66 23.359 7.41 1 97.44 96 LEU A C 1
ATOM 696 O O . LEU A 1 96 ? 2.541 24.078 8.398 1 97.44 96 LEU A O 1
ATOM 700 N N . ILE A 1 97 ? 3.174 23.75 6.258 1 97.62 97 ILE A N 1
ATOM 701 C CA . ILE A 1 97 ? 3.561 25.156 6.059 1 97.62 97 ILE A CA 1
ATOM 702 C C . ILE A 1 97 ? 2.316 26 5.84 1 97.62 97 ILE A C 1
ATOM 704 O O . ILE A 1 97 ? 1.531 25.75 4.922 1 97.62 97 ILE A O 1
ATOM 708 N N . PRO A 1 98 ? 2.121 27.047 6.477 1 95.69 98 PRO A N 1
ATOM 709 C CA . PRO A 1 98 ? 0.869 27.797 6.504 1 95.69 98 PRO A CA 1
ATOM 710 C C . PRO A 1 98 ? 0.454 28.297 5.125 1 95.69 98 PRO A C 1
ATOM 712 O O . PRO A 1 98 ? -0.704 28.141 4.727 1 95.69 98 PRO A O 1
ATOM 715 N N . PRO A 1 99 ? 1.345 28.875 4.348 1 96.56 99 PRO A N 1
ATOM 716 C CA . PRO A 1 99 ? 0.89 29.328 3.033 1 96.56 99 PRO A CA 1
ATOM 717 C C . PRO A 1 99 ? 0.375 28.188 2.158 1 96.56 99 PRO A C 1
ATOM 719 O O . PRO A 1 99 ? -0.557 28.391 1.372 1 96.56 99 PRO A O 1
ATOM 722 N N . VAL A 1 100 ? 0.941 27.062 2.291 1 97.19 100 VAL A N 1
ATOM 723 C CA . VAL A 1 100 ? 0.528 25.906 1.507 1 97.19 100 VAL A CA 1
ATOM 724 C C . VAL A 1 100 ? -0.809 25.375 2.023 1 97.19 100 VAL A C 1
ATOM 726 O O . VAL A 1 100 ? -1.714 25.078 1.238 1 97.19 100 VAL A O 1
ATOM 729 N N . ARG A 1 101 ? -0.8 25.281 3.254 1 95.62 101 ARG A N 1
ATOM 730 C CA . ARG A 1 101 ? -2.033 24.812 3.885 1 95.62 101 ARG A CA 1
ATOM 731 C C . ARG A 1 101 ? -3.207 25.719 3.508 1 95.62 101 ARG A C 1
ATOM 733 O O . ARG A 1 101 ? -4.273 25.234 3.131 1 95.62 101 ARG A O 1
ATOM 740 N N . ARG A 1 102 ? -3.105 27.031 3.59 1 93.62 102 ARG A N 1
ATOM 741 C CA . ARG A 1 102 ? -4.148 28 3.264 1 93.62 102 ARG A CA 1
ATOM 742 C C . ARG A 1 102 ? -4.559 27.891 1.799 1 93.62 102 ARG A C 1
ATOM 744 O O . ARG A 1 102 ? -5.742 28 1.471 1 93.62 102 ARG A O 1
ATOM 751 N N . ALA A 1 103 ? -3.568 27.766 0.996 1 95 103 ALA A N 1
ATOM 752 C CA . ALA A 1 103 ? -3.852 27.594 -0.428 1 95 103 ALA A CA 1
ATOM 753 C C . ALA A 1 103 ? -4.723 26.375 -0.677 1 95 103 ALA A C 1
ATOM 755 O O . ALA A 1 103 ? -5.637 26.406 -1.503 1 95 103 ALA A O 1
ATOM 756 N N . LEU A 1 104 ? -4.434 25.328 0.074 1 94.06 104 LEU A N 1
ATOM 757 C CA . LEU A 1 104 ? -5.215 24.094 -0.063 1 94.06 104 LEU A CA 1
ATOM 758 C C . LEU A 1 104 ? -6.652 24.312 0.395 1 94.06 104 LEU A C 1
ATOM 760 O O . LEU A 1 104 ? -7.594 23.922 -0.291 1 94.06 104 LEU A O 1
ATOM 764 N N . ILE A 1 105 ? -6.809 24.953 1.513 1 91.75 105 ILE A N 1
ATOM 765 C CA . ILE A 1 105 ? -8.133 25.188 2.082 1 91.75 105 ILE A CA 1
ATOM 766 C C . ILE A 1 105 ? -8.945 26.062 1.133 1 91.75 105 ILE A C 1
ATOM 768 O O . ILE A 1 105 ? -10.133 25.812 0.902 1 91.75 105 ILE A O 1
ATOM 772 N N . ARG A 1 106 ? -8.312 27.031 0.596 1 91 106 ARG A N 1
ATOM 773 C CA . ARG A 1 106 ? -8.977 27.922 -0.347 1 91 106 ARG A CA 1
ATOM 774 C C . ARG A 1 106 ? -9.398 27.188 -1.607 1 91 106 ARG A C 1
ATOM 776 O O . ARG A 1 106 ? -10.5 27.391 -2.117 1 91 106 ARG A O 1
ATOM 783 N N . ARG A 1 107 ? -8.578 26.391 -2.082 1 90.38 107 ARG A N 1
ATOM 784 C CA . ARG A 1 107 ? -8.859 25.641 -3.295 1 90.38 107 ARG A CA 1
ATOM 785 C C . ARG A 1 107 ? -10.008 24.656 -3.076 1 90.38 107 ARG A C 1
ATOM 787 O O . ARG A 1 107 ? -10.875 24.5 -3.941 1 90.38 107 ARG A O 1
ATOM 794 N N . LEU A 1 108 ? -9.992 24.047 -1.912 1 85.38 108 LEU A N 1
ATOM 795 C CA . LEU A 1 108 ? -11.039 23.062 -1.613 1 85.38 108 LEU A CA 1
ATOM 796 C C . LEU A 1 108 ? -12.352 23.766 -1.294 1 85.38 108 LEU A C 1
ATOM 798 O O . LEU A 1 108 ? -13.43 23.25 -1.598 1 85.38 108 LEU A O 1
ATOM 802 N N . GLY A 1 109 ? -12.266 24.938 -0.608 1 80 109 GLY A N 1
ATOM 803 C CA . GLY A 1 109 ? -13.445 25.734 -0.33 1 80 109 GLY A CA 1
ATOM 804 C C . GLY A 1 109 ? -14.086 26.297 -1.582 1 80 109 GLY A C 1
ATOM 805 O O . GLY A 1 109 ? -15.32 26.375 -1.669 1 80 109 GLY A O 1
ATOM 806 N N . ARG A 1 110 ? -13.32 26.641 -2.496 1 76.56 110 ARG A N 1
ATOM 807 C CA . ARG A 1 110 ? -13.82 27.203 -3.748 1 76.56 110 ARG A CA 1
ATOM 808 C C . ARG A 1 110 ? -14.594 26.156 -4.543 1 76.56 110 ARG A C 1
ATOM 810 O O . ARG A 1 110 ? -15.594 26.484 -5.188 1 76.56 110 ARG A O 1
ATOM 817 N N . ASN A 1 111 ? -14.148 24.953 -4.363 1 67.06 111 ASN A N 1
ATOM 818 C CA . ASN A 1 111 ? -14.82 23.891 -5.098 1 67.06 111 ASN A CA 1
ATOM 819 C C . ASN A 1 111 ? -16.156 23.516 -4.453 1 67.06 111 ASN A C 1
ATOM 821 O O . ASN A 1 111 ? -17.078 23.094 -5.141 1 67.06 111 ASN A O 1
ATOM 825 N N . VAL A 1 112 ? -16.234 23.688 -3.139 1 61.41 112 VAL A N 1
ATOM 826 C CA . VAL A 1 112 ? -17.469 23.375 -2.422 1 61.41 112 VAL A CA 1
ATOM 827 C C . VAL A 1 112 ? -18.5 24.469 -2.678 1 61.41 112 VAL A C 1
ATOM 829 O O . VAL A 1 112 ? -19.688 24.188 -2.844 1 61.41 112 VAL A O 1
ATOM 832 N N . GLN A 1 113 ? -18.172 25.75 -2.588 1 57.91 113 GLN A N 1
ATOM 833 C CA . GLN A 1 113 ? -19.109 26.828 -2.846 1 57.91 113 GLN A CA 1
ATOM 834 C C . GLN A 1 113 ? -19.641 26.781 -4.273 1 57.91 113 GLN A C 1
ATOM 836 O O . GLN A 1 113 ? -20.812 27.078 -4.516 1 57.91 113 GLN A O 1
ATOM 841 N N . VAL A 1 114 ? -18.844 26.406 -5.141 1 51.06 114 VAL A N 1
ATOM 842 C CA . VAL A 1 114 ? -19.297 26.359 -6.523 1 51.06 114 VAL A CA 1
ATOM 843 C C . VAL A 1 114 ? -20.266 25.188 -6.715 1 51.06 114 VAL A C 1
ATOM 845 O O . VAL A 1 114 ? -21.234 25.297 -7.473 1 51.06 114 VAL A O 1
ATOM 848 N N . ARG A 1 115 ? -19.984 24.25 -5.898 1 50.19 115 ARG A N 1
ATOM 849 C CA . ARG A 1 115 ? -20.906 23.141 -6.09 1 50.19 115 ARG A CA 1
ATOM 850 C C . ARG A 1 115 ? -22.203 23.359 -5.34 1 50.19 115 ARG A C 1
ATOM 852 O O . ARG A 1 115 ? -23.25 22.812 -5.711 1 50.19 115 ARG A O 1
ATOM 859 N N . SER A 1 116 ? -22.109 24.016 -4.242 1 50.66 116 SER A N 1
ATOM 860 C CA . SER A 1 116 ? -23.312 24.297 -3.477 1 50.66 116 SER A CA 1
ATOM 861 C C . SER A 1 116 ? -24.188 25.328 -4.184 1 50.66 116 SER A C 1
ATOM 863 O O . SER A 1 116 ? -25.406 25.344 -4.004 1 50.66 116 SER A O 1
ATOM 865 N N . THR A 1 117 ? -23.562 26.219 -4.914 1 46.75 117 THR A N 1
ATOM 866 C CA . THR A 1 117 ? -24.406 27.188 -5.605 1 46.75 117 THR A CA 1
ATOM 867 C C . THR A 1 117 ? -25.219 26.5 -6.703 1 46.75 117 THR A C 1
ATOM 869 O O . THR A 1 117 ? -26.344 26.906 -6.996 1 46.75 117 THR A O 1
ATOM 872 N N . THR A 1 118 ? -24.562 25.516 -7.242 1 46.44 118 THR A N 1
ATOM 873 C CA . THR A 1 118 ? -25.328 24.938 -8.344 1 46.44 118 THR A CA 1
ATOM 874 C C . THR A 1 118 ? -26.406 24 -7.816 1 46.44 118 THR A C 1
ATOM 876 O O . THR A 1 118 ? -27.25 23.516 -8.578 1 46.44 118 THR A O 1
ATOM 879 N N . TRP A 1 119 ? -26.109 23.469 -6.609 1 42.97 119 TRP A N 1
ATOM 880 C CA . TRP A 1 119 ? -27.219 22.688 -6.078 1 42.97 119 TRP A CA 1
ATOM 881 C C . TRP A 1 119 ? -28.344 23.594 -5.574 1 42.97 119 TRP A C 1
ATOM 883 O O . TRP A 1 119 ? -28.359 23.984 -4.406 1 42.97 119 TRP A O 1
ATOM 893 N N . ARG A 1 120 ? -28.562 24.719 -6.223 1 44.19 120 ARG A N 1
ATOM 894 C CA . ARG A 1 120 ? -29.875 25.328 -6.031 1 44.19 120 ARG A CA 1
ATOM 895 C C . ARG A 1 120 ? -30.984 24.297 -6.195 1 44.19 120 ARG A C 1
ATOM 897 O O . ARG A 1 120 ? -31.203 23.781 -7.289 1 44.19 120 ARG A O 1
ATOM 904 N N . GLY A 1 121 ? -31.203 23.422 -5.297 1 42.69 121 GLY A N 1
ATOM 905 C CA . GLY A 1 121 ? -32.406 22.625 -5.359 1 42.69 121 GLY A CA 1
ATOM 906 C C . GLY A 1 121 ? -33.594 23.359 -6.004 1 42.69 121 GLY A C 1
ATOM 907 O O . GLY A 1 121 ? -33.594 24.578 -6.098 1 42.69 121 GLY A O 1
ATOM 908 N N . PRO A 1 122 ? -34.281 22.734 -6.902 1 43.91 122 PRO A N 1
ATOM 909 C CA . PRO A 1 122 ? -35.406 23.422 -7.527 1 43.91 122 PRO A CA 1
ATOM 910 C C . PRO A 1 122 ? -36.219 24.281 -6.539 1 43.91 122 PRO A C 1
ATOM 912 O O . PRO A 1 122 ? -36.594 23.797 -5.469 1 43.91 122 PRO A O 1
ATOM 915 N N . VAL A 1 123 ? -35.812 25.406 -6.184 1 37.41 123 VAL A N 1
ATOM 916 C CA . VAL A 1 123 ? -36.812 26.219 -5.516 1 37.41 123 VAL A CA 1
ATOM 917 C C . VAL A 1 123 ? -38.188 25.953 -6.121 1 37.41 123 VAL A C 1
ATOM 919 O O . VAL A 1 123 ? -38.406 26.266 -7.293 1 37.41 123 VAL A O 1
ATOM 922 N N . ARG A 1 124 ? -38.812 24.812 -5.77 1 39.28 124 ARG A N 1
ATOM 923 C CA . ARG A 1 124 ? -40.219 24.703 -6.062 1 39.28 124 ARG A CA 1
ATOM 924 C C . ARG A 1 124 ? -40.906 26.062 -5.957 1 39.28 124 ARG A C 1
ATOM 926 O O . ARG A 1 124 ? -40.938 26.672 -4.891 1 39.28 124 ARG A O 1
ATOM 933 N N . ASP A 1 125 ? -40.812 26.891 -7.012 1 39.94 125 ASP A N 1
ATOM 934 C CA . ASP A 1 125 ? -41.75 28 -7.121 1 39.94 125 ASP A CA 1
ATOM 935 C C . ASP A 1 125 ? -43.062 27.703 -6.395 1 39.94 125 ASP A C 1
ATOM 937 O O . ASP A 1 125 ? -43.812 26.844 -6.828 1 39.94 125 ASP A O 1
ATOM 941 N N . ASP A 1 126 ? -42.938 27.516 -5.082 1 40.19 126 ASP A N 1
ATOM 942 C CA . ASP A 1 126 ? -44.188 27.484 -4.309 1 40.19 126 ASP A CA 1
ATOM 943 C C . ASP A 1 126 ? -45.219 28.484 -4.852 1 40.19 126 ASP A C 1
ATOM 945 O O . ASP A 1 126 ? -45.062 29.688 -4.68 1 40.19 126 ASP A O 1
ATOM 949 N N . ALA A 1 127 ? -45.625 28.219 -6.113 1 42.38 127 ALA A N 1
ATOM 950 C CA . ALA A 1 127 ? -46.781 28.953 -6.586 1 42.38 127 ALA A CA 1
ATOM 951 C C . ALA A 1 127 ? -47.812 29.156 -5.457 1 42.38 127 ALA A C 1
ATOM 953 O O . ALA A 1 127 ? -47.938 28.297 -4.586 1 42.38 127 ALA A O 1
ATOM 954 N N . PRO A 1 128 ? -48.094 30.375 -5.121 1 43.31 128 PRO A N 1
ATOM 955 C CA . PRO A 1 128 ? -49.062 30.547 -4.055 1 43.31 128 PRO A CA 1
ATOM 956 C C . PRO A 1 128 ? -50.219 29.531 -4.129 1 43.31 128 PRO A C 1
ATOM 958 O O . PRO A 1 128 ? -50.688 29.234 -5.215 1 43.31 128 PRO A O 1
ATOM 961 N N . ILE A 1 129 ? -50 28.375 -3.535 1 43.81 129 ILE A N 1
ATOM 962 C CA . ILE A 1 129 ? -51.219 27.562 -3.438 1 43.81 129 ILE A CA 1
ATOM 963 C C . ILE A 1 129 ? -52.438 28.469 -3.35 1 43.81 129 ILE A C 1
ATOM 965 O O . ILE A 1 129 ? -52.594 29.25 -2.393 1 43.81 129 ILE A O 1
ATOM 969 N N . GLU A 1 130 ? -52.812 29 -4.547 1 40.94 130 GLU A N 1
ATOM 970 C CA . GLU A 1 130 ? -54.125 29.625 -4.527 1 40.94 130 GLU A CA 1
ATOM 971 C C . GLU A 1 130 ? -55.062 28.844 -3.621 1 40.94 130 GLU A C 1
ATOM 973 O O . GLU A 1 130 ? -55.469 27.719 -3.936 1 40.94 130 GLU A O 1
ATOM 978 N N . ALA A 1 131 ? -54.656 28.766 -2.328 1 40.31 131 ALA A N 1
ATOM 979 C CA . ALA A 1 131 ? -55.656 28.344 -1.352 1 40.31 131 ALA A CA 1
ATOM 980 C C . ALA A 1 131 ? -57.062 28.859 -1.713 1 40.31 131 ALA A C 1
ATOM 982 O O . ALA A 1 131 ? -57.312 30.078 -1.667 1 40.31 131 ALA A O 1
ATOM 983 N N . ASP A 1 132 ? -57.562 28.312 -2.822 1 41.5 132 ASP A N 1
ATOM 984 C CA . ASP A 1 132 ? -59 28.609 -3.035 1 41.5 132 ASP A CA 1
ATOM 985 C C . ASP A 1 132 ? -59.75 28.656 -1.711 1 41.5 132 ASP A C 1
ATOM 987 O O . ASP A 1 132 ? -59.969 27.609 -1.078 1 41.5 132 ASP A O 1
ATOM 991 N N . TYR A 1 133 ? -59.312 29.562 -0.8 1 40.09 133 TYR A N 1
ATOM 992 C CA . TYR A 1 133 ? -60.156 29.859 0.348 1 40.09 133 TYR A CA 1
ATOM 993 C C . TYR A 1 133 ? -61.625 29.906 -0.059 1 40.09 133 TYR A C 1
ATOM 995 O O . TYR A 1 133 ? -62.062 30.859 -0.709 1 40.09 133 TYR A O 1
ATOM 1003 N N . HIS A 1 134 ? -62.062 28.75 -0.59 1 42.31 134 HIS A N 1
ATOM 1004 C CA . HIS A 1 134 ? -63.531 28.766 -0.646 1 42.31 134 HIS A CA 1
ATOM 1005 C C . HIS A 1 134 ? -64.125 29.281 0.663 1 42.31 134 HIS A C 1
ATOM 1007 O O . HIS A 1 134 ? -63.781 28.781 1.738 1 42.31 134 HIS A O 1
ATOM 1013 N N . GLU A 1 135 ? -64.312 30.578 0.638 1 41.69 135 GLU A N 1
ATOM 1014 C CA . GLU A 1 135 ? -65.062 31.172 1.742 1 41.69 135 GLU A CA 1
ATOM 1015 C C . GLU A 1 135 ? -66.125 30.219 2.281 1 41.69 135 GLU A C 1
ATOM 1017 O O . GLU A 1 135 ? -67.062 29.844 1.562 1 41.69 135 GLU A O 1
ATOM 1022 N N . VAL A 1 136 ? -65.562 29.141 2.92 1 47.31 136 VAL A N 1
ATOM 1023 C CA . VAL A 1 136 ? -66.625 28.375 3.609 1 47.31 136 VAL A CA 1
ATOM 1024 C C . VAL A 1 136 ? -67.625 29.328 4.254 1 47.31 136 VAL A C 1
ATOM 1026 O O . VAL A 1 136 ? -67.25 30.203 5.035 1 47.31 136 VAL A O 1
ATOM 1029 N N . GLU A 1 137 ? -68.688 29.578 3.572 1 46.88 137 GLU A N 1
ATOM 1030 C CA . GLU A 1 137 ? -69.812 30.297 4.176 1 46.88 137 GLU A CA 1
ATOM 1031 C C . GLU A 1 137 ? -70 29.875 5.621 1 46.88 137 GLU A C 1
ATOM 1033 O O . GLU A 1 137 ? -70 28.672 5.922 1 46.88 137 GLU A O 1
ATOM 1038 N N . PRO A 1 138 ? -69.438 30.688 6.594 1 44.84 138 PRO A N 1
ATOM 1039 C CA . PRO A 1 138 ? -69.688 30.266 7.973 1 44.84 138 PRO A CA 1
ATOM 1040 C C . PRO A 1 138 ? -71 29.547 8.141 1 44.84 138 PRO A C 1
ATOM 1042 O O . PRO A 1 138 ? -72 29.953 7.543 1 44.84 138 PRO A O 1
ATOM 1045 N N . VAL A 1 139 ? -70.938 28.234 8.117 1 46.53 139 VAL A N 1
ATOM 1046 C CA . VAL A 1 139 ? -72.188 27.531 8.445 1 46.53 139 VAL A CA 1
ATOM 1047 C C . VAL A 1 139 ? -72.938 28.281 9.555 1 46.53 139 VAL A C 1
ATOM 1049 O O . VAL A 1 139 ? -72.375 28.5 10.633 1 46.53 139 VAL A O 1
ATOM 1052 N N . ARG A 1 140 ? -73.938 29.094 9.219 1 45.78 140 ARG A N 1
ATOM 1053 C CA . ARG A 1 140 ? -74.812 29.812 10.141 1 45.78 140 ARG A CA 1
ATOM 1054 C C . ARG A 1 140 ? -75.25 28.891 11.258 1 45.78 140 ARG A C 1
ATOM 1056 O O . ARG A 1 140 ? -75.875 27.828 10.992 1 45.78 140 ARG A O 1
ATOM 1063 N N . ASP A 1 141 ? -74.438 28.75 12.336 1 50.09 141 ASP A N 1
ATOM 1064 C CA . ASP A 1 141 ? -75.062 28.031 13.453 1 50.09 141 ASP A CA 1
ATOM 1065 C C . ASP A 1 141 ? -76.562 28.344 13.547 1 50.09 141 ASP A C 1
ATOM 1067 O O . ASP A 1 141 ? -76.938 29.5 13.664 1 50.09 141 ASP A O 1
ATOM 1071 N N . PRO A 1 142 ? -77.438 27.469 12.875 1 52.38 142 PRO A N 1
ATOM 1072 C CA . PRO A 1 142 ? -78.875 27.734 12.852 1 52.38 142 PRO A CA 1
ATOM 1073 C C . PRO A 1 142 ? -79.375 28.25 14.188 1 52.38 142 PRO A C 1
ATOM 1075 O O . PRO A 1 142 ? -80.562 28.672 14.281 1 52.38 142 PRO A O 1
ATOM 1078 N N . LEU A 1 143 ? -78.812 27.781 15.32 1 51.09 143 LEU A N 1
ATOM 1079 C CA . LEU A 1 143 ? -79.375 28.125 16.609 1 51.09 143 LEU A CA 1
ATOM 1080 C C . LEU A 1 143 ? -78.875 29.5 17.062 1 51.09 143 LEU A C 1
ATOM 1082 O O . LEU A 1 143 ? -79.125 29.891 18.219 1 51.09 143 LEU A O 1
ATOM 1086 N N . ALA A 1 144 ? -78 30.125 16.359 1 51.91 144 ALA A N 1
ATOM 1087 C CA . ALA A 1 144 ? -77.562 31.406 16.859 1 51.91 144 ALA A CA 1
ATOM 1088 C C . ALA A 1 144 ? -78.688 32.438 16.828 1 51.91 144 ALA A C 1
ATOM 1090 O O . ALA A 1 144 ? -79.375 32.562 15.836 1 51.91 144 ALA A O 1
ATOM 1091 N N . PRO A 1 145 ? -79.062 32.906 18 1 51.69 145 PRO A N 1
ATOM 1092 C CA . PRO A 1 145 ? -80.188 33.812 18.031 1 51.69 145 PRO A CA 1
ATOM 1093 C C . PRO A 1 145 ? -80.062 34.969 17.047 1 51.69 145 PRO A C 1
ATOM 1095 O O . PRO A 1 145 ? -79 35.344 16.641 1 51.69 145 PRO A O 1
ATOM 1098 N N . PRO A 1 146 ? -81 35.312 16.219 1 48.34 146 PRO A N 1
ATOM 1099 C CA . PRO A 1 146 ? -80.938 36.375 15.211 1 48.34 146 PRO A CA 1
ATOM 1100 C C . PRO A 1 146 ? -80.25 37.656 15.719 1 48.34 146 PRO A C 1
ATOM 1102 O O . PRO A 1 146 ? -80.5 38.062 16.859 1 48.34 146 PRO A O 1
ATOM 1105 N N . SER A 1 147 ? -78.938 37.812 15.461 1 48.31 147 SER A N 1
ATOM 1106 C CA . SER A 1 147 ? -78.188 38.969 15.945 1 48.31 147 SER A CA 1
ATOM 1107 C C . SER A 1 147 ? -79 40.25 15.727 1 48.31 147 SER A C 1
ATOM 1109 O O . SER A 1 147 ? -79.5 40.531 14.633 1 48.31 147 SER A O 1
ATOM 1111 N N . GLN A 1 148 ? -79.562 40.812 16.766 1 46.19 148 GLN A N 1
ATOM 1112 C CA . GLN A 1 148 ? -80.312 42.062 16.75 1 46.19 148 GLN A CA 1
ATOM 1113 C C . GLN A 1 148 ? -79.562 43.188 16.031 1 46.19 148 GLN A C 1
ATOM 1115 O O . GLN A 1 148 ? -78.375 43.25 16.109 1 46.19 148 GLN A O 1
ATOM 1120 N N . PRO A 1 149 ? -80.125 43.75 14.992 1 47.59 149 PRO A N 1
ATOM 1121 C CA . PRO A 1 149 ? -79.5 44.812 14.188 1 47.59 149 PRO A CA 1
ATOM 1122 C C . PRO A 1 149 ? -78.875 45.938 15.047 1 47.59 149 PRO A C 1
ATOM 1124 O O . PRO A 1 149 ? -79.312 46.156 16.172 1 47.59 149 PRO A O 1
ATOM 1127 N N . PRO A 1 150 ? -77.562 46.094 15.016 1 45.25 150 PRO A N 1
ATOM 1128 C CA . PRO A 1 150 ? -76.938 47.094 15.859 1 45.25 150 PRO A CA 1
ATOM 1129 C C . PRO A 1 150 ? -77.688 48.438 15.828 1 45.25 150 PRO A C 1
ATOM 1131 O O . PRO A 1 150 ? -78.125 48.875 14.758 1 45.25 150 PRO A O 1
ATOM 1134 N N . GLY A 1 151 ? -78.625 48.75 16.766 1 41.88 151 GLY A N 1
ATOM 1135 C CA . GLY A 1 151 ? -79.312 50 16.938 1 41.88 151 GLY A CA 1
ATOM 1136 C C . GLY A 1 151 ? -78.375 51.219 16.828 1 41.88 151 GLY A C 1
ATOM 1137 O O . GLY A 1 151 ? -77.188 51.062 17.016 1 41.88 151 GLY A O 1
ATOM 1138 N N . SER A 1 152 ? -78.625 52.156 15.914 1 38.16 152 SER A N 1
ATOM 1139 C CA . SER A 1 152 ? -78.125 53.469 15.594 1 38.16 152 SER A CA 1
ATOM 1140 C C . SER A 1 152 ? -77.938 54.312 16.859 1 38.16 152 SER A C 1
ATOM 1142 O O . SER A 1 152 ? -78.938 54.688 17.484 1 38.16 152 SER A O 1
ATOM 1144 N N . SER A 1 153 ? -77.125 53.938 17.859 1 36.56 153 SER A N 1
ATOM 1145 C CA . SER A 1 153 ? -76.938 54.875 18.953 1 36.56 153 SER A CA 1
ATOM 1146 C C . SER A 1 153 ? -76.5 56.25 18.422 1 36.56 153 SER A C 1
ATOM 1148 O O . SER A 1 153 ? -75.438 56.406 17.844 1 36.56 153 SER A O 1
ATOM 1150 N N . GLY A 1 154 ? -77.438 56.938 17.859 1 34.97 154 GLY A N 1
ATOM 1151 C CA . GLY A 1 154 ? -77.438 58.344 17.5 1 34.97 154 GLY A CA 1
ATOM 1152 C C . GLY A 1 154 ? -76.875 59.25 18.609 1 34.97 154 GLY A C 1
ATOM 1153 O O . GLY A 1 154 ? -77.625 59.719 19.453 1 34.97 154 GLY A O 1
ATOM 1154 N N . TRP A 1 155 ? -75.875 58.812 19.344 1 37.06 155 TRP A N 1
ATOM 1155 C CA . TRP A 1 155 ? -75.438 59.812 20.297 1 37.06 155 TRP A CA 1
ATOM 1156 C C . TRP A 1 155 ? -75.188 61.156 19.625 1 37.06 155 TRP A C 1
ATOM 1158 O O . TRP A 1 155 ? -74.375 61.25 18.688 1 37.06 155 TRP A O 1
ATOM 1168 N N . THR A 1 156 ? -76.25 61.906 19.5 1 36.06 156 THR A N 1
ATOM 1169 C CA . THR A 1 156 ? -76.312 63.344 19.141 1 36.06 156 THR A CA 1
ATOM 1170 C C . THR A 1 156 ? -75.312 64.125 19.938 1 36.06 156 THR A C 1
ATOM 1172 O O . THR A 1 156 ? -75.312 64.125 21.172 1 36.06 156 THR A O 1
ATOM 1175 N N . ARG A 1 157 ? -74.125 64.188 19.406 1 31.94 157 ARG A N 1
ATOM 1176 C CA . ARG A 1 157 ? -73.125 65.125 19.891 1 31.94 157 ARG A CA 1
ATOM 1177 C C . ARG A 1 157 ? -73.75 66.562 20 1 31.94 157 ARG A C 1
ATOM 1179 O O . ARG A 1 157 ? -74.125 67.125 19 1 31.94 157 ARG A O 1
ATOM 1186 N N . HIS A 1 158 ? -74.5 66.812 21.047 1 29.08 158 HIS A N 1
ATOM 1187 C CA . HIS A 1 158 ? -74.688 68.25 21.375 1 29.08 158 HIS A CA 1
ATOM 1188 C C . HIS A 1 158 ? -73.375 68.938 21.672 1 29.08 158 HIS A C 1
ATOM 1190 O O . HIS A 1 158 ? -72.438 68.312 22.234 1 29.08 158 HIS A O 1
ATOM 1196 N N . MET B 1 1 ? -3.713 -10.555 18.047 1 48.81 1 MET B N 1
ATOM 1197 C CA . MET B 1 1 ? -2.684 -9.523 18 1 48.81 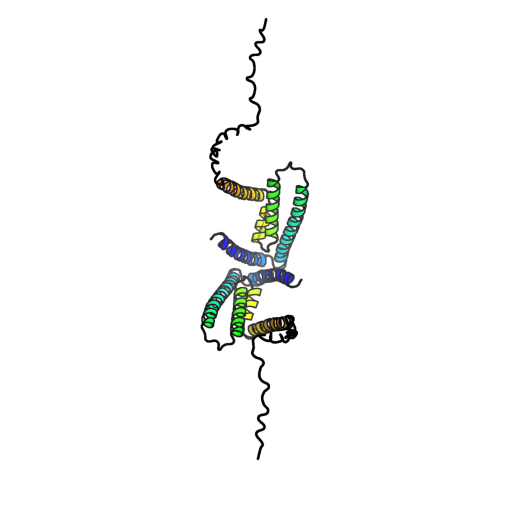1 MET B CA 1
ATOM 1198 C C . MET B 1 1 ? -1.722 -9.766 16.844 1 48.81 1 MET B C 1
ATOM 1200 O O . MET B 1 1 ? -0.991 -8.859 16.438 1 48.81 1 MET B O 1
ATOM 1204 N N . ARG B 1 2 ? -1.779 -10.984 16.109 1 61.28 2 ARG B N 1
ATOM 1205 C CA . ARG B 1 2 ? -0.833 -11.578 15.164 1 61.28 2 ARG B CA 1
ATOM 1206 C C . ARG B 1 2 ? -1.013 -10.984 13.766 1 61.28 2 ARG B C 1
ATOM 1208 O O . ARG B 1 2 ? -0.038 -10.586 13.125 1 61.28 2 ARG B O 1
ATOM 1215 N N . PRO B 1 3 ? -2.262 -10.742 13.445 1 66.56 3 PRO B N 1
ATOM 1216 C CA . PRO B 1 3 ? -2.432 -10.25 12.078 1 66.56 3 PRO B CA 1
ATOM 1217 C C . PRO B 1 3 ? -2.012 -8.789 11.922 1 66.56 3 PRO B C 1
ATOM 1219 O O . PRO B 1 3 ? -1.448 -8.406 10.898 1 66.56 3 PRO B O 1
ATOM 1222 N N . LEU B 1 4 ? -2.096 -8.078 12.977 1 66.62 4 LEU B N 1
ATOM 1223 C CA . LEU B 1 4 ? -1.757 -6.664 12.93 1 66.62 4 LEU B CA 1
ATOM 1224 C C . LEU B 1 4 ? -0.249 -6.469 12.812 1 66.62 4 LEU B C 1
ATOM 1226 O O . LEU B 1 4 ? 0.213 -5.598 12.07 1 66.62 4 LEU B O 1
ATOM 1230 N N . ALA B 1 5 ? 0.44 -7.301 13.508 1 72.06 5 ALA B N 1
ATOM 1231 C CA . ALA B 1 5 ? 1.898 -7.23 13.469 1 72.06 5 ALA B CA 1
ATOM 1232 C C . ALA B 1 5 ? 2.43 -7.594 12.086 1 72.06 5 ALA B C 1
ATOM 1234 O O . ALA B 1 5 ? 3.4 -6.996 11.609 1 72.06 5 ALA B O 1
ATOM 1235 N N . ALA B 1 6 ? 1.796 -8.445 11.57 1 74.62 6 ALA B N 1
ATOM 1236 C CA . ALA B 1 6 ? 2.203 -8.859 10.227 1 74.62 6 ALA B CA 1
ATOM 1237 C C . ALA B 1 6 ? 1.957 -7.742 9.211 1 74.62 6 ALA B C 1
ATOM 1239 O O . ALA B 1 6 ? 2.783 -7.508 8.328 1 74.62 6 ALA B O 1
ATOM 1240 N N . ILE B 1 7 ? 0.972 -7.078 9.438 1 79.44 7 ILE B N 1
ATOM 1241 C CA . ILE B 1 7 ? 0.602 -6 8.523 1 79.44 7 ILE B CA 1
ATOM 1242 C C . ILE B 1 7 ? 1.607 -4.859 8.641 1 79.44 7 ILE B C 1
ATOM 1244 O O . ILE B 1 7 ? 1.972 -4.238 7.641 1 79.44 7 ILE B O 1
ATOM 1248 N N . LEU B 1 8 ? 2.133 -4.719 9.797 1 81.94 8 LEU B N 1
ATOM 1249 C CA . LEU B 1 8 ? 3.098 -3.648 10.023 1 81.94 8 LEU B CA 1
ATOM 1250 C C . LEU B 1 8 ? 4.496 -4.078 9.594 1 81.94 8 LEU B C 1
ATOM 1252 O O . LEU B 1 8 ? 5.277 -3.262 9.102 1 81.94 8 LEU B O 1
ATOM 1256 N N . ALA B 1 9 ? 4.707 -5.324 9.734 1 91.19 9 ALA B N 1
ATOM 1257 C CA . ALA B 1 9 ? 6.031 -5.852 9.422 1 91.19 9 ALA B CA 1
ATOM 1258 C C . ALA B 1 9 ? 6.262 -5.914 7.918 1 91.19 9 ALA B C 1
ATOM 1260 O O . ALA B 1 9 ? 7.391 -5.758 7.449 1 91.19 9 ALA B O 1
ATOM 1261 N N . LEU B 1 10 ? 5.203 -6.055 7.199 1 92.62 10 LEU B N 1
ATOM 1262 C CA . LEU B 1 10 ? 5.332 -6.277 5.762 1 92.62 10 LEU B CA 1
ATOM 1263 C C . LEU B 1 10 ? 5.844 -5.023 5.059 1 92.62 10 LEU B C 1
ATOM 1265 O O . LEU B 1 10 ? 6.801 -5.086 4.285 1 92.62 10 LEU B O 1
ATOM 1269 N N . PRO B 1 11 ? 5.34 -3.896 5.363 1 91.38 11 PRO B N 1
ATOM 1270 C CA . PRO B 1 11 ? 5.887 -2.693 4.734 1 91.38 11 PRO B CA 1
ATOM 1271 C C . PRO B 1 11 ? 7.352 -2.453 5.098 1 91.38 11 PRO B C 1
ATOM 1273 O O . PRO B 1 11 ? 8.141 -2.045 4.242 1 91.38 11 PRO B O 1
ATOM 1276 N N . ILE B 1 12 ? 7.621 -2.662 6.297 1 93.88 12 ILE B N 1
ATOM 1277 C CA . ILE B 1 12 ? 8.992 -2.447 6.75 1 93.88 12 ILE B CA 1
ATOM 1278 C C . ILE B 1 12 ? 9.938 -3.379 5.996 1 93.88 12 ILE B C 1
ATOM 1280 O O . ILE B 1 12 ? 10.992 -2.949 5.52 1 93.88 12 ILE B O 1
ATOM 1284 N N . LEU B 1 13 ? 9.5 -4.602 5.93 1 96.5 13 LEU B N 1
ATOM 1285 C CA . LEU B 1 13 ? 10.297 -5.598 5.223 1 96.5 13 LEU B CA 1
ATOM 1286 C C . LEU B 1 13 ? 10.469 -5.215 3.754 1 96.5 13 LEU B C 1
ATOM 1288 O O . LEU B 1 13 ? 11.562 -5.336 3.201 1 96.5 13 LEU B O 1
ATOM 1292 N N . GLU B 1 14 ? 9.445 -4.781 3.156 1 96.88 14 GLU B N 1
ATOM 1293 C CA . GLU B 1 14 ? 9.5 -4.395 1.75 1 96.88 14 GLU B CA 1
ATOM 1294 C C . GLU B 1 14 ? 10.406 -3.18 1.549 1 96.88 14 GLU B C 1
ATOM 1296 O O . GLU B 1 14 ? 11.203 -3.141 0.609 1 96.88 14 GLU B O 1
ATOM 1301 N N . ILE B 1 15 ? 10.281 -2.219 2.428 1 95.56 15 ILE B N 1
ATOM 1302 C CA . ILE B 1 15 ? 11.133 -1.038 2.35 1 95.56 15 ILE B CA 1
ATOM 1303 C C . ILE B 1 15 ? 12.602 -1.456 2.432 1 95.56 15 ILE B C 1
ATOM 1305 O O . ILE B 1 15 ? 13.43 -1.005 1.635 1 95.56 15 ILE B O 1
ATOM 1309 N N . ALA B 1 16 ? 12.883 -2.279 3.395 1 97.31 16 ALA B N 1
ATOM 1310 C CA . ALA B 1 16 ? 14.25 -2.76 3.561 1 97.31 16 ALA B CA 1
ATOM 1311 C C . ALA B 1 16 ? 14.75 -3.436 2.287 1 97.31 16 ALA B C 1
ATOM 1313 O O . ALA B 1 16 ? 15.883 -3.197 1.853 1 97.31 16 ALA B O 1
ATOM 1314 N N . LEU B 1 17 ? 13.961 -4.203 1.672 1 97.88 17 LEU B N 1
ATOM 1315 C CA . LEU B 1 17 ? 14.352 -4.938 0.474 1 97.88 17 LEU B CA 1
ATOM 1316 C C . LEU B 1 17 ? 14.484 -4 -0.721 1 97.88 17 LEU B C 1
ATOM 1318 O O . LEU B 1 17 ? 15.383 -4.16 -1.545 1 97.88 17 LEU B O 1
ATOM 1322 N N . PHE B 1 18 ? 13.562 -3.064 -0.831 1 97.56 18 PHE B N 1
ATOM 1323 C CA . PHE B 1 18 ? 13.664 -2.102 -1.922 1 97.56 18 PHE B CA 1
ATOM 1324 C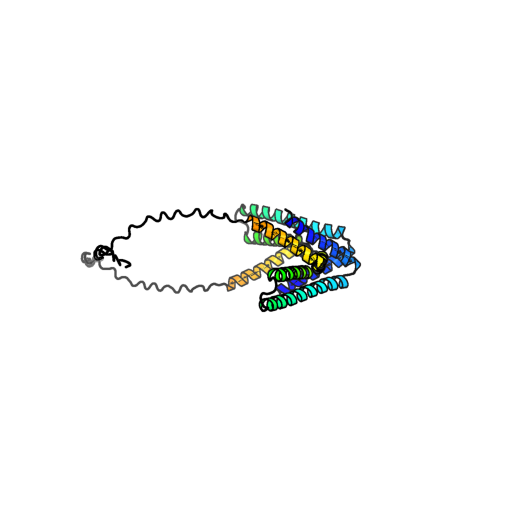 C . PHE B 1 18 ? 14.953 -1.299 -1.82 1 97.56 18 PHE B C 1
ATOM 1326 O O . PHE B 1 18 ? 15.609 -1.034 -2.83 1 97.56 18 PHE B O 1
ATOM 1333 N N . VAL B 1 19 ? 15.312 -0.955 -0.624 1 97.5 19 VAL B N 1
ATOM 1334 C CA . VAL B 1 19 ? 16.5 -0.137 -0.409 1 97.5 19 VAL B CA 1
ATOM 1335 C C . VAL B 1 19 ? 17.766 -0.968 -0.669 1 97.5 19 VAL B C 1
ATOM 1337 O O . VAL B 1 19 ? 18.672 -0.528 -1.379 1 97.5 19 VAL B O 1
ATOM 1340 N N . THR B 1 20 ? 17.766 -2.172 -0.141 1 97.06 20 THR B N 1
ATOM 1341 C CA . THR B 1 20 ? 18.984 -2.971 -0.227 1 97.06 20 THR B CA 1
ATOM 1342 C C . THR B 1 20 ? 19.125 -3.576 -1.619 1 97.06 20 THR B C 1
ATOM 1344 O O . THR B 1 20 ? 20.156 -3.387 -2.275 1 97.06 20 THR B O 1
ATOM 1347 N N . ILE B 1 21 ? 18.109 -4.191 -2.131 1 97.38 21 ILE B N 1
ATOM 1348 C CA . ILE B 1 21 ? 18.188 -4.832 -3.438 1 97.38 21 ILE B CA 1
ATOM 1349 C C . ILE B 1 21 ? 18.141 -3.773 -4.535 1 97.38 21 ILE B C 1
ATOM 1351 O O . ILE B 1 21 ? 18.953 -3.805 -5.469 1 97.38 21 ILE B O 1
ATOM 1355 N N . GLY B 1 22 ? 17.203 -2.861 -4.387 1 96.19 22 GLY B N 1
ATOM 1356 C CA . GLY B 1 22 ? 17.125 -1.792 -5.367 1 96.19 22 GLY B CA 1
ATOM 1357 C C . GLY B 1 22 ? 18.375 -0.955 -5.453 1 96.19 22 GLY B C 1
ATOM 1358 O O . GLY B 1 22 ? 18.781 -0.542 -6.543 1 96.19 22 GLY B O 1
ATOM 1359 N N . GLY B 1 23 ? 18.953 -0.685 -4.305 1 95.19 23 GLY B N 1
ATOM 1360 C CA . GLY B 1 23 ? 20.203 0.037 -4.297 1 95.19 23 GLY B CA 1
ATOM 1361 C C . GLY B 1 23 ? 21.344 -0.726 -4.969 1 95.19 23 GLY B C 1
ATOM 1362 O O . GLY B 1 23 ? 22.234 -0.123 -5.559 1 95.19 23 GLY B O 1
ATOM 1363 N N . ALA B 1 24 ? 21.312 -1.998 -4.918 1 95.5 24 ALA B N 1
ATOM 1364 C CA . ALA B 1 24 ? 22.391 -2.842 -5.453 1 95.5 24 ALA B CA 1
ATOM 1365 C C . ALA B 1 24 ? 22.234 -3.012 -6.961 1 95.5 24 ALA B C 1
ATOM 1367 O O . ALA B 1 24 ? 23.234 -2.961 -7.695 1 95.5 24 ALA B O 1
ATOM 1368 N N . ILE B 1 25 ? 20.969 -3.133 -7.441 1 97 25 ILE B N 1
ATOM 1369 C CA . ILE B 1 25 ? 20.781 -3.516 -8.836 1 97 25 ILE B CA 1
ATOM 1370 C C . ILE B 1 25 ? 20.406 -2.291 -9.664 1 97 25 ILE B C 1
ATOM 1372 O O . ILE B 1 25 ? 20.438 -2.332 -10.891 1 97 25 ILE B O 1
ATOM 1376 N N . GLY B 1 26 ? 19.953 -1.2 -8.953 1 96.81 26 GLY B N 1
ATOM 1377 C CA . GLY B 1 26 ? 19.609 0.039 -9.633 1 96.81 26 GLY B CA 1
ATOM 1378 C C . GLY B 1 26 ? 18.125 0.192 -9.875 1 96.81 26 GLY B C 1
ATOM 1379 O O . GLY B 1 26 ? 17.375 -0.779 -9.781 1 96.81 26 GLY B O 1
ATOM 1380 N N . LEU B 1 27 ? 17.734 1.316 -10.164 1 96.94 27 LEU B N 1
ATOM 1381 C CA . LEU B 1 27 ? 16.328 1.684 -10.297 1 96.94 27 LEU B CA 1
ATOM 1382 C C . LEU B 1 27 ? 15.688 0.97 -11.477 1 96.94 27 LEU B C 1
ATOM 1384 O O . LEU B 1 27 ? 14.602 0.407 -11.352 1 96.94 27 LEU B O 1
ATOM 1388 N N . LEU B 1 28 ? 16.328 1.01 -12.633 1 97.75 28 LEU B N 1
ATOM 1389 C CA . LEU B 1 28 ? 15.75 0.434 -13.844 1 97.75 28 LEU B CA 1
ATOM 1390 C C . LEU B 1 28 ? 15.508 -1.062 -13.672 1 97.75 28 LEU B C 1
ATOM 1392 O O . LEU B 1 28 ? 14.438 -1.567 -14.008 1 97.75 28 LEU B O 1
ATOM 1396 N N . ALA B 1 29 ? 16.5 -1.732 -13.133 1 98.31 29 ALA B N 1
ATOM 1397 C CA . ALA B 1 29 ? 16.375 -3.168 -12.898 1 98.31 29 ALA B CA 1
ATOM 1398 C C . ALA B 1 29 ? 15.25 -3.461 -11.898 1 98.31 29 ALA B C 1
ATOM 1400 O O . ALA B 1 29 ? 14.484 -4.41 -12.078 1 98.31 29 ALA B O 1
ATOM 1401 N N . THR B 1 30 ? 15.18 -2.65 -10.852 1 97.94 30 THR B N 1
ATOM 1402 C CA . THR B 1 30 ? 14.141 -2.814 -9.844 1 97.94 30 THR B CA 1
ATOM 1403 C C . THR B 1 30 ? 12.75 -2.662 -10.461 1 97.94 30 THR B C 1
ATOM 1405 O O . THR B 1 30 ? 11.883 -3.508 -10.258 1 97.94 30 THR B O 1
ATOM 1408 N N . LEU B 1 31 ? 12.555 -1.662 -11.227 1 97.88 31 LEU B N 1
ATOM 1409 C CA . LEU B 1 31 ? 11.266 -1.403 -11.852 1 97.88 31 LEU B CA 1
ATOM 1410 C C . LEU B 1 31 ? 10.898 -2.518 -12.828 1 97.88 31 LEU B C 1
ATOM 1412 O O . LEU B 1 31 ? 9.734 -2.92 -12.914 1 97.88 31 LEU B O 1
ATOM 1416 N N . LEU B 1 32 ? 11.898 -3.025 -13.547 1 98.31 32 LEU B N 1
ATOM 1417 C CA . LEU B 1 32 ? 11.664 -4.113 -14.492 1 98.31 32 LEU B CA 1
ATOM 1418 C C . LEU B 1 32 ? 11.188 -5.367 -13.773 1 98.31 32 LEU B C 1
ATOM 1420 O O . LEU B 1 32 ? 10.281 -6.055 -14.242 1 98.31 32 LEU B O 1
ATOM 1424 N N . ILE B 1 33 ? 11.867 -5.625 -12.695 1 98.19 33 ILE B N 1
ATOM 1425 C CA . ILE B 1 33 ? 11.492 -6.809 -11.922 1 98.19 33 ILE B CA 1
ATOM 1426 C C . ILE B 1 33 ? 10.078 -6.641 -11.375 1 98.19 33 ILE B C 1
ATOM 1428 O O . ILE B 1 33 ? 9.242 -7.535 -11.508 1 98.19 33 ILE B O 1
ATOM 1432 N N . ILE B 1 34 ? 9.766 -5.484 -10.789 1 97.5 34 ILE B N 1
ATOM 1433 C CA . ILE B 1 34 ? 8.484 -5.223 -10.141 1 97.5 34 ILE B CA 1
ATOM 1434 C C . ILE B 1 34 ? 7.367 -5.234 -11.18 1 97.5 34 ILE B C 1
ATOM 1436 O O . ILE B 1 34 ? 6.328 -5.867 -10.977 1 97.5 34 ILE B O 1
ATOM 1440 N N . PHE B 1 35 ? 7.535 -4.59 -12.227 1 97.25 35 PHE B N 1
ATOM 1441 C CA . PHE B 1 35 ? 6.512 -4.555 -13.266 1 97.25 35 PHE B CA 1
ATOM 1442 C C . PHE B 1 35 ? 6.422 -5.898 -13.977 1 97.25 35 PHE B C 1
ATOM 1444 O O . PHE B 1 35 ? 5.34 -6.312 -14.398 1 97.25 35 PHE B O 1
ATOM 1451 N N . GLY B 1 36 ? 7.562 -6.562 -14.156 1 98.38 36 GLY B N 1
ATOM 1452 C CA . GLY B 1 36 ? 7.566 -7.895 -14.742 1 98.38 36 GLY B CA 1
ATOM 1453 C C . GLY B 1 36 ? 6.75 -8.898 -13.953 1 98.38 36 GLY B C 1
ATOM 1454 O O . GLY B 1 36 ? 5.953 -9.648 -14.523 1 98.38 36 GLY B O 1
ATOM 1455 N N . THR B 1 37 ? 6.965 -8.859 -12.68 1 97.94 37 THR B N 1
ATOM 1456 C CA . THR B 1 37 ? 6.227 -9.805 -11.852 1 97.94 37 THR B CA 1
ATOM 1457 C C . THR B 1 37 ? 4.746 -9.43 -11.789 1 97.94 37 THR B C 1
ATOM 1459 O O . THR B 1 37 ? 3.881 -10.305 -11.734 1 97.94 37 THR B O 1
ATOM 1462 N N . ALA B 1 38 ? 4.473 -8.141 -11.773 1 97.75 38 ALA B N 1
ATOM 1463 C CA . ALA B 1 38 ? 3.082 -7.695 -11.828 1 97.75 38 ALA B CA 1
ATOM 1464 C C . ALA B 1 38 ? 2.4 -8.18 -13.102 1 97.75 38 ALA B C 1
ATOM 1466 O O . ALA B 1 38 ? 1.266 -8.664 -13.062 1 97.75 38 ALA B O 1
ATOM 1467 N N . ALA B 1 39 ? 3.078 -8.078 -14.195 1 98.44 39 ALA B N 1
ATOM 1468 C CA . ALA B 1 39 ? 2.561 -8.547 -15.477 1 98.44 39 ALA B CA 1
ATOM 1469 C C . ALA B 1 39 ? 2.311 -10.055 -15.453 1 98.44 39 ALA B C 1
ATOM 1471 O O . ALA B 1 39 ? 1.286 -10.531 -15.945 1 98.44 39 ALA B O 1
ATOM 1472 N N . LEU B 1 40 ? 3.271 -10.727 -14.883 1 98.44 40 LEU B N 1
ATOM 1473 C CA . LEU B 1 40 ? 3.109 -12.164 -14.727 1 98.44 40 LEU B CA 1
ATOM 1474 C C . LEU B 1 40 ? 1.874 -12.484 -13.891 1 98.44 40 LEU B C 1
ATOM 1476 O O . LEU B 1 40 ? 1.113 -13.398 -14.227 1 98.44 40 LEU B O 1
ATOM 1480 N N . GLY B 1 41 ? 1.697 -11.797 -12.836 1 98.44 41 GLY B N 1
ATOM 1481 C CA . GLY B 1 41 ? 0.52 -11.984 -12.008 1 98.44 41 GLY B CA 1
ATOM 1482 C C . GLY B 1 41 ? -0.781 -11.766 -12.758 1 98.44 41 GLY B C 1
ATOM 1483 O O . GLY B 1 41 ? -1.703 -12.578 -12.664 1 98.44 41 GLY B O 1
ATOM 1484 N N . VAL B 1 42 ? -0.85 -10.766 -13.469 1 98 42 VAL B N 1
ATOM 1485 C CA . VAL B 1 42 ? -2.037 -10.438 -14.25 1 98 42 VAL B CA 1
ATOM 1486 C C . VAL B 1 42 ? -2.291 -11.539 -15.289 1 98 42 VAL B C 1
ATOM 1488 O O . VAL B 1 42 ? -3.428 -11.977 -15.461 1 98 42 VAL B O 1
ATOM 1491 N N . PHE B 1 43 ? -1.258 -11.938 -15.961 1 98.44 43 PHE B N 1
ATOM 1492 C CA . PHE B 1 43 ? -1.345 -13.016 -16.938 1 98.44 43 PHE B CA 1
ATOM 1493 C C . PHE B 1 43 ? -1.904 -14.281 -16.297 1 98.44 43 PHE B C 1
ATOM 1495 O O . PHE B 1 43 ? -2.799 -14.922 -16.859 1 98.44 43 PHE B O 1
ATOM 1502 N N . LEU B 1 44 ? -1.397 -14.641 -15.133 1 97.88 44 LEU B N 1
ATOM 1503 C CA . LEU B 1 44 ? -1.837 -15.836 -14.43 1 97.88 44 LEU B CA 1
ATOM 1504 C C . LEU B 1 44 ? -3.303 -15.727 -14.023 1 97.88 44 LEU B C 1
ATOM 1506 O O . LEU B 1 44 ? -4.055 -16.703 -14.117 1 97.88 44 LEU B O 1
ATOM 1510 N N . LEU B 1 45 ? -3.666 -14.562 -13.586 1 96.56 45 LEU B N 1
ATOM 1511 C CA . LEU B 1 45 ? -5.051 -14.344 -13.172 1 96.56 45 LEU B CA 1
ATOM 1512 C C . LEU B 1 45 ? -5.996 -14.5 -14.359 1 96.56 45 LEU B C 1
ATOM 1514 O O . LEU B 1 45 ? -7.066 -15.102 -14.234 1 96.56 45 LEU B O 1
ATOM 1518 N N . ARG B 1 46 ? -5.59 -13.969 -15.445 1 96.38 46 ARG B N 1
ATOM 1519 C CA . ARG B 1 46 ? -6.41 -14.078 -16.641 1 96.38 46 ARG B CA 1
ATOM 1520 C C . ARG B 1 46 ? -6.527 -15.523 -17.109 1 96.38 46 ARG B C 1
ATOM 1522 O O . ARG B 1 46 ? -7.617 -15.977 -17.469 1 96.38 46 ARG B O 1
ATOM 1529 N N . ARG B 1 47 ? -5.461 -16.188 -17.094 1 95.31 47 ARG B N 1
ATOM 1530 C CA . ARG B 1 47 ? -5.445 -17.578 -17.484 1 95.31 47 ARG B CA 1
ATOM 1531 C C . ARG B 1 47 ? -6.32 -18.422 -16.562 1 95.31 47 ARG B C 1
ATOM 1533 O O . ARG B 1 47 ? -7.043 -19.312 -17.016 1 95.31 47 ARG B O 1
ATOM 1540 N N . GLN B 1 48 ? -6.156 -18.141 -15.297 1 92.56 48 GLN B N 1
ATOM 1541 C CA . GLN B 1 48 ? -6.957 -18.859 -14.305 1 92.56 48 GLN B CA 1
ATOM 1542 C C . GLN B 1 48 ? -8.445 -18.594 -14.523 1 92.56 48 GLN B C 1
ATOM 1544 O O . GLN B 1 48 ? -9.266 -19.5 -14.328 1 92.56 48 GLN B O 1
ATOM 1549 N N . GLY B 1 49 ? -8.828 -17.422 -14.812 1 89.31 49 GLY B N 1
ATOM 1550 C CA . GLY B 1 49 ? -10.211 -17.109 -15.109 1 89.31 49 GLY B CA 1
ATOM 1551 C C . GLY B 1 49 ? -10.773 -17.922 -16.266 1 89.31 49 GLY B C 1
ATOM 1552 O O . GLY B 1 49 ? -11.891 -18.438 -16.172 1 89.31 49 GLY B O 1
ATOM 1553 N N . VAL B 1 50 ? -10.086 -18.188 -17.266 1 89.31 50 VAL B N 1
ATOM 1554 C CA . VAL B 1 50 ? -10.477 -18.953 -18.453 1 89.31 50 VAL B CA 1
ATOM 1555 C C . VAL B 1 50 ? -10.578 -20.438 -18.078 1 89.31 50 VAL B C 1
ATOM 1557 O O . VAL B 1 50 ? -11.531 -21.109 -18.484 1 89.31 50 VAL B O 1
ATOM 1560 N N . GLU B 1 51 ? -9.633 -20.859 -17.297 1 87.12 51 GLU B N 1
ATOM 1561 C CA . GLU B 1 51 ? -9.602 -22.266 -16.906 1 87.12 51 GLU B CA 1
ATOM 1562 C C . GLU B 1 51 ? -10.805 -22.625 -16.031 1 87.12 51 GLU B C 1
ATOM 1564 O O . GLU B 1 51 ? -11.367 -23.719 -16.156 1 87.12 51 GLU B O 1
ATOM 1569 N N . MET B 1 52 ? -11.117 -21.703 -15.172 1 82.62 52 MET B N 1
ATOM 1570 C CA . MET B 1 52 ? -12.266 -21.938 -14.297 1 82.62 52 MET B CA 1
ATOM 1571 C C . MET B 1 52 ? -13.562 -22 -15.102 1 82.62 52 MET B C 1
ATOM 1573 O O . MET B 1 52 ? -14.445 -22.812 -14.82 1 82.62 52 MET B O 1
ATOM 1577 N N . GLN B 1 53 ? -13.641 -21.234 -16.062 1 83.56 53 GLN B N 1
ATOM 1578 C CA . GLN B 1 53 ? -14.812 -21.25 -16.938 1 83.56 53 GLN B CA 1
ATOM 1579 C C . GLN B 1 53 ? -14.891 -22.547 -17.734 1 83.56 53 GLN B C 1
ATOM 1581 O O . GLN B 1 53 ? -15.977 -23.094 -17.922 1 83.56 53 GLN B O 1
ATOM 1586 N N . ALA B 1 54 ? -13.797 -23.047 -18.188 1 82.31 54 ALA B N 1
ATOM 1587 C CA . ALA B 1 54 ? -13.734 -24.281 -18.953 1 82.31 54 ALA B CA 1
ATOM 1588 C C . ALA B 1 54 ? -14.07 -25.484 -18.062 1 82.31 54 ALA B C 1
ATOM 1590 O O . ALA B 1 54 ? -14.742 -26.422 -18.516 1 82.31 54 ALA B O 1
ATOM 1591 N N . ALA B 1 55 ? -13.633 -25.406 -16.828 1 78.19 55 ALA B N 1
ATOM 1592 C CA . ALA B 1 55 ? -13.859 -26.516 -15.891 1 78.19 55 ALA B CA 1
ATOM 1593 C C . ALA B 1 55 ? -15.336 -26.656 -15.57 1 78.19 55 ALA B C 1
ATOM 1595 O O . ALA B 1 55 ? -15.82 -27.766 -15.336 1 78.19 55 ALA B O 1
ATOM 1596 N N . LEU B 1 56 ? -16 -25.562 -15.508 1 75.38 56 LEU B N 1
ATOM 1597 C CA . LEU B 1 56 ? -17.422 -25.578 -15.211 1 75.38 56 LEU B CA 1
ATOM 1598 C C . LEU B 1 56 ? -18.219 -26.266 -16.328 1 75.38 56 LEU B C 1
ATOM 1600 O O . LEU B 1 56 ? -19.344 -26.719 -16.109 1 75.38 56 LEU B O 1
ATOM 1604 N N . GLN B 1 57 ? -17.625 -26.422 -17.406 1 75.62 57 GLN B N 1
ATOM 1605 C CA . GLN B 1 57 ? -18.297 -27.047 -18.547 1 75.62 57 GLN B CA 1
ATOM 1606 C C . GLN B 1 57 ? -17.922 -28.516 -18.688 1 75.62 57 GLN B C 1
ATOM 1608 O O . GLN B 1 57 ? -18.484 -29.234 -19.516 1 75.62 57 GLN B O 1
ATOM 1613 N N . MET B 1 58 ? -16.828 -28.844 -17.953 1 70.88 58 MET B N 1
ATOM 1614 C CA . MET B 1 58 ? -16.344 -30.219 -18.094 1 70.88 58 MET B CA 1
ATOM 1615 C C . MET B 1 58 ? -17.188 -31.188 -17.281 1 70.88 58 MET B C 1
ATOM 1617 O O . MET B 1 58 ? -17.75 -30.812 -16.25 1 70.88 58 MET B O 1
ATOM 1621 N N . PRO B 1 59 ? -17.359 -32.344 -17.797 1 63.5 59 PRO B N 1
ATOM 1622 C CA . PRO B 1 59 ? -18.125 -33.375 -17.078 1 63.5 59 PRO B CA 1
ATOM 1623 C C . PRO B 1 59 ? -17.547 -33.688 -15.703 1 63.5 59 PRO B C 1
ATOM 1625 O O . PRO B 1 59 ? -16.359 -33.469 -15.461 1 63.5 59 PRO B O 1
ATOM 1628 N N . ARG B 1 60 ? -18.359 -33.906 -14.578 1 62.59 60 ARG B N 1
ATOM 1629 C CA . ARG B 1 60 ? -18.266 -34.031 -13.125 1 62.59 60 ARG B CA 1
ATOM 1630 C C . ARG B 1 60 ? -17.172 -35 -12.727 1 62.59 60 ARG B C 1
ATOM 1632 O O . ARG B 1 60 ? -17.078 -35.406 -11.562 1 62.59 60 ARG B O 1
ATOM 1639 N N . ARG B 1 61 ? -16.266 -35.531 -13.602 1 61.91 61 ARG B N 1
ATOM 1640 C CA . ARG B 1 61 ? -15.461 -36.656 -13.133 1 61.91 61 ARG B CA 1
ATOM 1641 C C . ARG B 1 61 ? -14.312 -36.156 -12.25 1 61.91 61 ARG B C 1
ATOM 1643 O O . ARG B 1 61 ? -13.68 -36.969 -11.562 1 61.91 61 ARG B O 1
ATOM 1650 N N . MET B 1 62 ? -13.938 -34.938 -12.336 1 62.16 62 MET B N 1
ATOM 1651 C CA . MET B 1 62 ? -12.836 -34.5 -11.492 1 62.16 62 MET B CA 1
ATOM 1652 C C . MET B 1 62 ? -13.352 -33.844 -10.203 1 62.16 62 MET B C 1
ATOM 1654 O O . MET B 1 62 ? -14.477 -33.344 -10.164 1 62.16 62 MET B O 1
ATOM 1658 N N . ASP B 1 63 ? -12.594 -34.219 -9.031 1 72.69 63 ASP B N 1
ATOM 1659 C CA . ASP B 1 63 ? -12.953 -33.625 -7.762 1 72.69 63 ASP B CA 1
ATOM 1660 C C . ASP B 1 63 ? -12.984 -32.094 -7.879 1 72.69 63 ASP B C 1
ATOM 1662 O O . ASP B 1 63 ? -11.938 -31.438 -7.945 1 72.69 63 ASP B O 1
ATOM 1666 N N . PRO B 1 64 ? -14.078 -31.625 -8.148 1 75.5 64 PRO B N 1
ATOM 1667 C CA . PRO B 1 64 ? -14.234 -30.188 -8.359 1 75.5 64 PRO B CA 1
ATOM 1668 C C . PRO B 1 64 ? -13.594 -29.344 -7.254 1 75.5 64 PRO B C 1
ATOM 1670 O O . PRO B 1 64 ? -13.141 -28.234 -7.504 1 75.5 64 PRO B O 1
ATOM 1673 N N . LEU B 1 65 ? -13.43 -29.938 -6.066 1 76.12 65 LEU B N 1
ATOM 1674 C CA . LEU B 1 65 ? -12.883 -29.203 -4.938 1 76.12 65 LEU B CA 1
ATOM 1675 C C . LEU B 1 65 ? -11.367 -29.047 -5.07 1 76.12 65 LEU B C 1
ATOM 1677 O O . LEU B 1 65 ? -10.82 -27.984 -4.73 1 76.12 65 LEU B O 1
ATOM 1681 N N . ALA B 1 66 ? -10.773 -30.109 -5.578 1 79.44 66 ALA B N 1
ATOM 1682 C CA . ALA B 1 66 ? -9.328 -30.062 -5.75 1 79.44 66 ALA B CA 1
ATOM 1683 C C . ALA B 1 66 ? -8.93 -29.062 -6.824 1 79.44 66 ALA B C 1
ATOM 1685 O O . ALA B 1 66 ? -7.93 -28.344 -6.68 1 79.44 66 ALA B O 1
ATOM 1686 N N . LEU B 1 67 ? -9.68 -29 -7.859 1 80.5 67 LEU B N 1
ATOM 1687 C CA . LEU B 1 67 ? -9.422 -28.047 -8.945 1 80.5 67 LEU B CA 1
ATOM 1688 C C . LEU B 1 67 ? -9.617 -26.609 -8.469 1 80.5 67 LEU B C 1
ATOM 1690 O O . LEU B 1 67 ? -8.844 -25.719 -8.836 1 80.5 67 LEU B O 1
ATOM 1694 N N . MET B 1 68 ? -10.547 -26.484 -7.695 1 85.5 68 MET B N 1
ATOM 1695 C CA . MET B 1 68 ? -10.852 -25.156 -7.18 1 85.5 68 MET B CA 1
ATOM 1696 C C . MET B 1 68 ? -9.758 -24.688 -6.219 1 85.5 68 MET B C 1
ATOM 1698 O O . MET B 1 68 ? -9.383 -23.516 -6.227 1 85.5 68 MET B O 1
ATOM 1702 N N . ALA B 1 69 ? -9.344 -25.625 -5.449 1 88.69 69 ALA B N 1
ATOM 1703 C CA . ALA B 1 69 ? -8.281 -25.297 -4.5 1 88.69 69 ALA B CA 1
ATOM 1704 C C . ALA B 1 69 ? -7 -24.906 -5.227 1 88.69 69 ALA B C 1
ATOM 1706 O O . ALA B 1 69 ? -6.312 -23.953 -4.832 1 88.69 69 ALA B O 1
ATOM 1707 N N . ASP B 1 70 ? -6.746 -25.578 -6.242 1 90.94 70 ASP B N 1
ATOM 1708 C CA . ASP B 1 70 ? -5.562 -25.281 -7.043 1 90.94 70 ASP B CA 1
ATOM 1709 C C . ASP B 1 70 ? -5.672 -23.906 -7.684 1 90.94 70 ASP B C 1
ATOM 1711 O O . ASP B 1 70 ? -4.711 -23.125 -7.668 1 90.94 70 ASP B O 1
ATOM 1715 N N . GLY B 1 71 ? -6.797 -23.656 -8.25 1 92 71 GLY B N 1
ATOM 1716 C CA . GLY B 1 71 ? -7.039 -22.344 -8.859 1 92 71 GLY B CA 1
ATOM 1717 C C . GLY B 1 71 ? -6.93 -21.203 -7.867 1 92 71 GLY B C 1
ATOM 1718 O O . GLY B 1 71 ? -6.387 -20.141 -8.195 1 92 71 GLY B O 1
ATOM 1719 N N . ALA B 1 72 ? -7.414 -21.5 -6.699 1 94 72 ALA B N 1
ATOM 1720 C CA . ALA B 1 72 ? -7.359 -20.484 -5.652 1 94 72 ALA B CA 1
ATOM 1721 C C . ALA B 1 72 ? -5.918 -20.188 -5.254 1 94 72 ALA B C 1
ATOM 1723 O O . ALA B 1 72 ? -5.551 -19.016 -5.051 1 94 72 ALA B O 1
ATOM 1724 N N . ALA B 1 73 ? -5.191 -21.219 -5.145 1 95.5 73 ALA B N 1
ATOM 1725 C CA . ALA B 1 73 ? -3.789 -2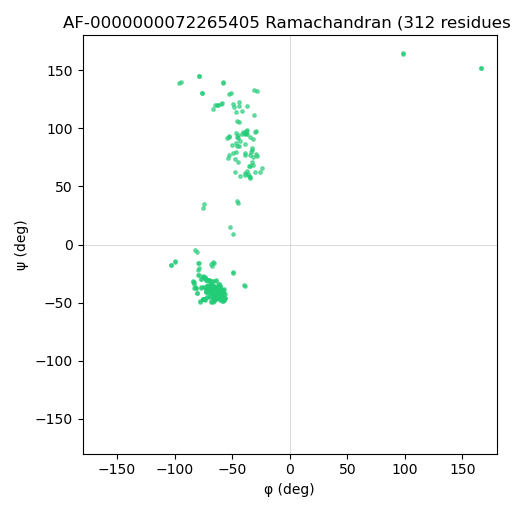1.047 -4.773 1 95.5 73 ALA B CA 1
ATOM 1726 C C . ALA B 1 73 ? -3.023 -20.281 -5.84 1 95.5 73 ALA B C 1
ATOM 1728 O O . ALA B 1 73 ? -2.215 -19.406 -5.52 1 95.5 73 ALA B O 1
ATOM 1729 N N . VAL B 1 74 ? -3.305 -20.531 -7.039 1 96.69 74 VAL B N 1
ATOM 1730 C CA . VAL B 1 74 ? -2.654 -19.828 -8.141 1 96.69 74 VAL B CA 1
ATOM 1731 C C . VAL B 1 74 ? -3.102 -18.375 -8.156 1 96.69 74 VAL B C 1
ATOM 1733 O O . VAL B 1 74 ? -2.297 -17.469 -8.406 1 96.69 74 VAL B O 1
ATOM 1736 N N . SER B 1 75 ? -4.359 -18.25 -7.938 1 97.19 75 SER B N 1
ATOM 1737 C CA . SER B 1 75 ? -4.875 -16.891 -7.883 1 97.19 75 SER B CA 1
ATOM 1738 C C . SER B 1 75 ? -4.223 -16.094 -6.754 1 97.19 75 SER B C 1
ATOM 1740 O O . SER B 1 75 ? -3.916 -14.914 -6.918 1 97.19 75 SER B O 1
ATOM 1742 N N . LEU B 1 76 ? -4.004 -16.75 -5.691 1 97.25 76 LEU B N 1
ATOM 1743 C CA . LEU B 1 76 ? -3.311 -16.125 -4.574 1 97.25 76 LEU B CA 1
ATOM 1744 C C . LEU B 1 76 ? -1.881 -15.758 -4.957 1 97.25 76 LEU B C 1
ATOM 1746 O O . LEU B 1 76 ? -1.413 -14.656 -4.656 1 97.25 76 LEU B O 1
ATOM 1750 N N . ALA B 1 77 ? -1.251 -16.641 -5.566 1 98.31 77 ALA B N 1
ATOM 1751 C CA . ALA B 1 77 ? 0.097 -16.359 -6.062 1 98.31 77 ALA B CA 1
ATOM 1752 C C . ALA B 1 77 ? 0.106 -15.164 -6.996 1 98.31 77 ALA B C 1
ATOM 1754 O O . ALA B 1 77 ? 0.962 -14.281 -6.879 1 98.31 77 ALA B O 1
ATOM 1755 N N . ALA B 1 78 ? -0.829 -15.172 -7.887 1 98.56 78 ALA B N 1
ATOM 1756 C CA . ALA B 1 78 ? -0.94 -14.078 -8.852 1 98.56 78 ALA B CA 1
ATOM 1757 C C . ALA B 1 78 ? -1.156 -12.742 -8.148 1 98.56 78 ALA B C 1
ATOM 1759 O O . ALA B 1 78 ? -0.509 -11.742 -8.477 1 98.56 78 ALA B O 1
ATOM 1760 N N . ALA B 1 79 ? -2.014 -12.789 -7.207 1 98.06 79 ALA B N 1
ATOM 1761 C CA . ALA B 1 79 ? -2.295 -11.578 -6.438 1 98.06 79 ALA B CA 1
ATOM 1762 C C . ALA B 1 79 ? -1.039 -11.07 -5.734 1 98.06 79 ALA B C 1
ATOM 1764 O O . ALA B 1 79 ? -0.775 -9.867 -5.719 1 98.06 79 ALA B O 1
ATOM 1765 N N . LEU B 1 80 ? -0.301 -11.898 -5.145 1 97.88 80 LEU B N 1
ATOM 1766 C CA . LEU B 1 80 ? 0.936 -11.547 -4.457 1 97.88 80 LEU B CA 1
ATOM 1767 C C . LEU B 1 80 ? 1.96 -10.984 -5.434 1 97.88 80 LEU B C 1
ATOM 1769 O O . LEU B 1 80 ? 2.721 -10.078 -5.09 1 97.88 80 LEU B O 1
ATOM 1773 N N . LEU B 1 81 ? 1.987 -11.492 -6.641 1 98.5 81 LEU B N 1
ATOM 1774 C CA . LEU B 1 81 ? 2.934 -11.047 -7.656 1 98.5 81 LEU B CA 1
ATOM 1775 C C . LEU B 1 81 ? 2.553 -9.664 -8.18 1 98.5 81 LEU B C 1
ATOM 1777 O O . LEU B 1 81 ? 3.424 -8.883 -8.578 1 98.5 81 LEU B O 1
ATOM 1781 N N . ILE B 1 82 ? 1.292 -9.383 -8.188 1 97.12 82 ILE B N 1
ATOM 1782 C CA . ILE B 1 82 ? 0.804 -8.086 -8.648 1 97.12 82 ILE B CA 1
ATOM 1783 C C . ILE B 1 82 ? 1.153 -7.008 -7.629 1 97.12 82 ILE B C 1
ATOM 1785 O O . ILE B 1 82 ? 1.459 -5.871 -8 1 97.12 82 ILE B O 1
ATOM 1789 N N . LEU B 1 83 ? 1.078 -7.297 -6.328 1 94.62 83 LEU B N 1
ATOM 1790 C CA . LEU B 1 83 ? 1.474 -6.379 -5.266 1 94.62 83 LEU B CA 1
ATOM 1791 C C . LEU B 1 83 ? 2.941 -5.992 -5.402 1 94.62 83 LEU B C 1
ATOM 1793 O O . LEU B 1 83 ? 3.816 -6.859 -5.457 1 94.62 83 LEU B O 1
ATOM 1797 N N . PRO B 1 84 ? 3.16 -4.762 -5.527 1 95 84 PRO B N 1
ATOM 1798 C CA . PRO B 1 84 ? 4.562 -4.355 -5.66 1 95 84 PRO B CA 1
ATOM 1799 C C . PRO B 1 84 ? 5.398 -4.707 -4.434 1 95 84 PRO B C 1
ATOM 1801 O O . PRO B 1 84 ? 5.113 -4.238 -3.332 1 95 84 PRO B O 1
ATOM 1804 N N . GLY B 1 85 ? 6.391 -5.488 -4.652 1 96.38 85 GLY B N 1
ATOM 1805 C CA . GLY B 1 85 ? 7.273 -5.836 -3.547 1 96.38 85 GLY B CA 1
ATOM 1806 C C . GLY B 1 85 ? 8.18 -7.012 -3.854 1 96.38 85 GLY B C 1
ATOM 1807 O O . GLY B 1 85 ? 7.812 -7.898 -4.629 1 96.38 85 GLY B O 1
ATOM 1808 N N . PHE B 1 86 ? 9.305 -7.066 -3.246 1 98.25 86 PHE B N 1
ATOM 1809 C CA . PHE B 1 86 ? 10.25 -8.164 -3.426 1 98.25 86 PHE B CA 1
ATOM 1810 C C . PHE B 1 86 ? 9.844 -9.367 -2.588 1 98.25 86 PHE B C 1
ATOM 1812 O O . PHE B 1 86 ? 9.953 -10.508 -3.041 1 98.25 86 PHE B O 1
ATOM 1819 N N . PHE B 1 87 ? 9.43 -9.102 -1.41 1 97.94 87 PHE B N 1
ATOM 1820 C CA . PHE B 1 87 ? 9.055 -10.188 -0.519 1 97.94 87 PHE B CA 1
ATOM 1821 C C . PHE B 1 87 ? 7.789 -10.883 -1.014 1 97.94 87 PHE B C 1
ATOM 1823 O O . PHE B 1 87 ? 7.754 -12.109 -1.13 1 97.94 87 PHE B O 1
ATOM 1830 N N . THR B 1 88 ? 6.77 -10.086 -1.323 1 96.62 88 THR B N 1
ATOM 1831 C CA . THR B 1 88 ? 5.516 -10.648 -1.807 1 96.62 88 THR B CA 1
ATOM 1832 C C . THR B 1 88 ? 5.734 -11.406 -3.117 1 96.62 88 THR B C 1
ATOM 1834 O O . THR B 1 88 ? 5.133 -12.453 -3.342 1 96.62 88 THR B O 1
ATOM 1837 N N . ASP B 1 89 ? 6.586 -10.828 -3.957 1 98 89 ASP B N 1
ATOM 1838 C CA . ASP B 1 89 ? 6.914 -11.5 -5.207 1 98 89 ASP B CA 1
ATOM 1839 C C . ASP B 1 89 ? 7.559 -12.859 -4.945 1 98 89 ASP B C 1
ATOM 1841 O O . ASP B 1 89 ? 7.246 -13.844 -5.617 1 98 89 ASP B O 1
ATOM 1845 N N . THR B 1 90 ? 8.469 -12.922 -4.016 1 98.44 90 THR B N 1
ATOM 1846 C CA . THR B 1 90 ? 9.141 -14.164 -3.676 1 98.44 90 THR B CA 1
ATOM 1847 C C . THR B 1 90 ? 8.141 -15.203 -3.178 1 98.44 90 THR B C 1
ATOM 1849 O O . THR B 1 90 ? 8.156 -16.359 -3.623 1 98.44 90 THR B O 1
ATOM 1852 N N . VAL B 1 91 ? 7.27 -14.758 -2.342 1 97.62 91 VAL B N 1
ATOM 1853 C CA . VAL B 1 91 ? 6.266 -15.664 -1.8 1 97.62 91 VAL B CA 1
ATOM 1854 C C . VAL B 1 91 ? 5.328 -16.125 -2.914 1 97.62 91 VAL B C 1
ATOM 1856 O O . VAL B 1 91 ? 4.992 -17.312 -3.008 1 97.62 91 VAL B O 1
ATOM 1859 N N . GLY B 1 92 ? 4.895 -15.188 -3.732 1 98.25 92 GLY B N 1
ATOM 1860 C CA . GLY B 1 92 ? 4.051 -15.516 -4.867 1 98.25 92 GLY B CA 1
ATOM 1861 C C . GLY B 1 92 ? 4.688 -16.516 -5.812 1 98.25 92 GLY B C 1
ATOM 1862 O O . GLY B 1 92 ? 4.043 -17.484 -6.23 1 98.25 92 GLY B O 1
ATOM 1863 N N . LEU B 1 93 ? 5.891 -16.328 -6.117 1 98.5 93 LEU B N 1
ATOM 1864 C CA . LEU B 1 93 ? 6.613 -17.234 -7.008 1 98.5 93 LEU B CA 1
ATOM 1865 C C . LEU B 1 93 ? 6.777 -18.609 -6.367 1 98.5 93 LEU B C 1
ATOM 1867 O O . LEU B 1 93 ? 6.691 -19.625 -7.055 1 98.5 93 LEU B O 1
ATOM 1871 N N . LEU B 1 94 ? 7.031 -18.672 -5.141 1 98.38 94 LEU B N 1
ATOM 1872 C CA . LEU B 1 94 ? 7.176 -19.938 -4.434 1 98.38 94 LEU B CA 1
ATOM 1873 C C . LEU B 1 94 ? 5.883 -20.75 -4.48 1 98.38 94 LEU B C 1
ATOM 1875 O O . LEU B 1 94 ? 5.91 -21.969 -4.621 1 98.38 94 LEU B O 1
ATOM 1879 N N . LEU B 1 95 ? 4.789 -20.047 -4.387 1 97.75 95 LEU B N 1
ATOM 1880 C CA . LEU B 1 95 ? 3.484 -20.703 -4.367 1 97.75 95 LEU B CA 1
ATOM 1881 C C . LEU B 1 95 ? 3.182 -21.344 -5.715 1 97.75 95 LEU B C 1
ATOM 1883 O O . LEU B 1 95 ? 2.307 -22.203 -5.812 1 97.75 95 LEU B O 1
ATOM 1887 N N . LEU B 1 96 ? 3.918 -20.891 -6.719 1 97.44 96 LEU B N 1
ATOM 1888 C CA . LEU B 1 96 ? 3.695 -21.453 -8.039 1 97.44 96 LEU B CA 1
ATOM 1889 C C . LEU B 1 96 ? 4.379 -22.812 -8.172 1 97.44 96 LEU B C 1
ATOM 1891 O O . LEU B 1 96 ? 4.09 -23.578 -9.094 1 97.44 96 LEU B O 1
ATOM 1895 N N . ILE B 1 97 ? 5.293 -23.094 -7.242 1 97.62 97 ILE B N 1
ATOM 1896 C CA . ILE B 1 97 ? 5.961 -24.391 -7.215 1 97.62 97 ILE B CA 1
ATOM 1897 C C . ILE B 1 97 ? 5.016 -25.438 -6.648 1 97.62 97 ILE B C 1
ATOM 1899 O O . ILE B 1 97 ? 4.52 -25.297 -5.527 1 97.62 97 ILE B O 1
ATOM 1903 N N . PRO B 1 98 ? 4.82 -26.531 -7.223 1 95.69 98 PRO B N 1
ATOM 1904 C CA . PRO B 1 98 ? 3.779 -27.5 -6.883 1 95.69 98 PRO B CA 1
ATOM 1905 C C . PRO B 1 98 ? 3.908 -28.031 -5.457 1 95.69 98 PRO B C 1
ATOM 1907 O O . PRO B 1 98 ? 2.922 -28.078 -4.719 1 95.69 98 PRO B O 1
ATOM 1910 N N . PRO B 1 99 ? 5.082 -28.406 -5.012 1 96.56 99 PRO B N 1
ATOM 1911 C CA . PRO B 1 99 ? 5.148 -28.906 -3.635 1 96.56 99 PRO B CA 1
ATOM 1912 C C . PRO B 1 99 ? 4.73 -27.844 -2.611 1 96.56 99 PRO B C 1
ATOM 1914 O O . PRO B 1 99 ? 4.141 -28.188 -1.581 1 96.56 99 PRO B O 1
ATOM 1917 N N . VAL B 1 100 ? 5.02 -26.656 -2.881 1 97.25 100 VAL B N 1
ATOM 1918 C CA . VAL B 1 100 ? 4.672 -25.562 -1.973 1 97.25 100 VAL B CA 1
ATOM 1919 C C . VAL B 1 100 ? 3.168 -25.297 -2.035 1 97.25 100 VAL B C 1
ATOM 1921 O O . VAL B 1 100 ? 2.516 -25.156 -0.999 1 97.25 100 VAL B O 1
ATOM 1924 N N . ARG B 1 101 ? 2.779 -25.234 -3.203 1 95.69 101 ARG B N 1
ATOM 1925 C CA . ARG B 1 101 ? 1.352 -25.016 -3.404 1 95.69 101 ARG B CA 1
ATOM 1926 C C . ARG B 1 101 ? 0.531 -26.109 -2.711 1 95.69 101 ARG B C 1
ATOM 1928 O O . ARG B 1 101 ? -0.436 -25.797 -2.008 1 95.69 101 ARG B O 1
ATOM 1935 N N . ARG B 1 102 ? 0.833 -27.375 -2.861 1 93.75 102 ARG B N 1
ATOM 1936 C CA . ARG B 1 102 ? 0.131 -28.5 -2.26 1 93.75 102 ARG B CA 1
ATOM 1937 C C . ARG B 1 102 ? 0.179 -28.422 -0.737 1 93.75 102 ARG B C 1
ATOM 1939 O O . ARG B 1 102 ? -0.805 -28.734 -0.063 1 93.75 102 ARG B O 1
ATOM 1946 N N . ALA B 1 103 ? 1.33 -28.109 -0.267 1 95 103 ALA B N 1
ATOM 1947 C CA . ALA B 1 103 ? 1.477 -27.953 1.179 1 95 103 ALA B CA 1
ATOM 1948 C C . ALA B 1 103 ? 0.521 -26.891 1.721 1 95 103 ALA B C 1
ATOM 1950 O O . ALA B 1 103 ? -0.075 -27.078 2.785 1 95 103 ALA B O 1
ATOM 1951 N N . LEU B 1 104 ? 0.373 -25.828 0.958 1 94.19 104 LEU B N 1
ATOM 1952 C CA . LEU B 1 104 ? -0.533 -24.766 1.368 1 94.19 104 LEU B CA 1
ATOM 1953 C C . LEU B 1 104 ? -1.979 -25.25 1.368 1 94.19 104 LEU B C 1
ATOM 1955 O O . LEU B 1 104 ? -2.719 -25 2.324 1 94.19 104 LEU B O 1
ATOM 1959 N N . ILE B 1 105 ? -2.354 -25.922 0.335 1 91.69 105 ILE B N 1
ATOM 1960 C CA . ILE B 1 105 ? -3.719 -26.406 0.192 1 91.69 105 ILE B CA 1
ATOM 1961 C C . ILE B 1 105 ? -4.035 -27.391 1.318 1 91.69 105 ILE B C 1
ATOM 1963 O O . ILE B 1 105 ? -5.113 -27.344 1.91 1 91.69 105 ILE B O 1
ATOM 1967 N N . ARG B 1 106 ? -3.107 -28.219 1.614 1 91.06 106 ARG B N 1
ATOM 1968 C CA . ARG B 1 106 ? -3.277 -29.188 2.688 1 91.06 106 ARG B CA 1
ATOM 1969 C C . ARG B 1 106 ? -3.416 -28.5 4.039 1 91.06 106 ARG B C 1
ATOM 1971 O O . ARG B 1 106 ? -4.254 -28.875 4.859 1 91.06 106 ARG B O 1
ATOM 1978 N N . ARG B 1 107 ? -2.654 -27.562 4.25 1 90.38 107 ARG B N 1
ATOM 1979 C CA . ARG B 1 107 ? -2.678 -26.828 5.512 1 90.38 107 ARG B CA 1
ATOM 1980 C C . ARG B 1 107 ? -3.994 -26.094 5.688 1 90.38 107 ARG B C 1
ATOM 1982 O O . ARG B 1 107 ? -4.562 -26.062 6.781 1 90.38 107 ARG B O 1
ATOM 1989 N N . LEU B 1 108 ? -4.434 -25.5 4.59 1 85.19 108 LEU B N 1
ATOM 1990 C CA . LEU B 1 108 ? -5.676 -24.734 4.656 1 85.19 108 LEU B CA 1
ATOM 1991 C C . LEU B 1 108 ? -6.883 -25.672 4.738 1 85.19 108 LEU B C 1
ATOM 1993 O O . LEU B 1 108 ? -7.883 -25.344 5.375 1 85.19 108 LEU B O 1
ATOM 1997 N N . GLY B 1 109 ? -6.809 -26.828 4.023 1 79.88 109 GLY B N 1
ATOM 1998 C CA . GLY B 1 109 ? -7.852 -27.828 4.098 1 79.88 109 GLY B CA 1
ATOM 1999 C C . GLY B 1 109 ? -7.969 -28.469 5.465 1 79.88 109 GLY B C 1
ATOM 2000 O O . GLY B 1 109 ? -9.07 -28.781 5.922 1 79.88 109 GLY B O 1
ATOM 2001 N N . ARG B 1 110 ? -6.906 -28.656 6.09 1 76.31 110 ARG B N 1
ATOM 2002 C CA . ARG B 1 110 ? -6.895 -29.266 7.418 1 76.31 110 ARG B CA 1
ATOM 2003 C C . ARG B 1 110 ? -7.562 -28.359 8.445 1 76.31 110 ARG B C 1
ATOM 2005 O O . ARG B 1 110 ? -8.242 -28.828 9.352 1 76.31 110 ARG B O 1
ATOM 2012 N N . ASN B 1 111 ? -7.414 -27.109 8.18 1 66.88 111 ASN B N 1
ATOM 2013 C CA . ASN B 1 111 ? -8.008 -26.156 9.117 1 66.88 111 ASN B CA 1
ATOM 2014 C C . ASN B 1 111 ? -9.516 -26.047 8.922 1 66.88 111 ASN B C 1
ATOM 2016 O O . ASN B 1 111 ? -10.25 -25.781 9.867 1 66.88 111 ASN B O 1
ATOM 2020 N N . VAL B 1 112 ? -9.969 -26.266 7.676 1 61.22 112 VAL B N 1
ATOM 2021 C CA . VAL B 1 112 ? -11.398 -26.203 7.379 1 61.22 112 VAL B CA 1
ATOM 2022 C C . VAL B 1 112 ? -12.086 -27.453 7.902 1 61.22 112 VAL B C 1
ATOM 2024 O O . VAL B 1 112 ? -13.195 -27.375 8.438 1 61.22 112 VAL B O 1
ATOM 2027 N N . GLN B 1 113 ? -11.578 -28.641 7.676 1 57.75 113 GLN B N 1
ATOM 2028 C CA . GLN B 1 113 ? -12.164 -29.875 8.172 1 57.75 113 GLN B CA 1
ATOM 2029 C C . GLN B 1 113 ? -12.234 -29.891 9.695 1 57.75 113 GLN B C 1
ATOM 2031 O O . GLN B 1 113 ? -13.203 -30.375 10.281 1 57.75 113 GLN B O 1
ATOM 2036 N N . VAL B 1 114 ? -11.297 -29.344 10.281 1 50.84 114 VAL B N 1
ATOM 2037 C CA . VAL B 1 114 ? -11.305 -29.344 11.734 1 50.84 114 VAL B CA 1
ATOM 2038 C C . VAL B 1 114 ? -12.359 -28.359 12.25 1 50.84 114 VAL B C 1
ATOM 2040 O O . VAL B 1 114 ? -13.008 -28.609 13.266 1 50.84 114 VAL B O 1
ATOM 2043 N N . ARG B 1 115 ? -12.516 -27.406 11.414 1 50.03 115 ARG B N 1
ATOM 2044 C CA . ARG B 1 115 ? -13.516 -26.469 11.914 1 50.03 115 ARG B CA 1
ATOM 2045 C C . ARG B 1 115 ? -14.93 -26.953 11.586 1 50.03 115 ARG B C 1
ATOM 2047 O O . ARG B 1 115 ? -15.883 -26.625 12.289 1 50.03 115 ARG B O 1
ATOM 2054 N N . SER B 1 116 ? -15.047 -27.594 10.469 1 50.22 116 SER B N 1
ATOM 2055 C CA . SER B 1 116 ? -16.359 -28.125 10.102 1 50.22 116 SER B CA 1
ATOM 2056 C C . SER B 1 116 ? -16.766 -29.281 11.008 1 50.22 116 SER B C 1
ATOM 2058 O O . SER B 1 116 ? -17.953 -29.531 11.211 1 50.22 116 SER B O 1
ATOM 2060 N N . THR B 1 117 ? -15.797 -30.031 11.469 1 46.81 117 THR B N 1
ATOM 2061 C CA . THR B 1 117 ? -16.203 -31.109 12.352 1 46.81 117 THR B CA 1
ATOM 2062 C C . THR B 1 117 ? -16.734 -30.547 13.672 1 46.81 117 THR B C 1
ATOM 2064 O O . THR B 1 117 ? -17.625 -31.156 14.289 1 46.81 117 THR B O 1
ATOM 2067 N N . THR B 1 118 ? -16.125 -29.438 14 1 46.31 118 THR B N 1
ATOM 2068 C CA . THR B 1 118 ? -16.609 -28.969 15.297 1 46.31 118 THR B CA 1
ATOM 2069 C C . THR B 1 118 ? -17.953 -28.266 15.141 1 46.31 118 THR B C 1
ATOM 2071 O O . THR B 1 118 ? -18.594 -27.922 16.141 1 46.31 118 THR B O 1
ATOM 2074 N N . TRP B 1 119 ? -18.141 -27.734 13.938 1 42.53 119 TRP B N 1
ATOM 2075 C CA . TRP B 1 119 ? -19.484 -27.188 13.773 1 42.53 119 TRP B CA 1
ATOM 2076 C C . TRP B 1 119 ? -20.5 -28.297 13.578 1 42.53 119 TRP B C 1
ATOM 2078 O O . TRP B 1 119 ? -20.781 -28.703 12.445 1 42.53 119 TRP B O 1
ATOM 2088 N N . ARG B 1 120 ? -20.281 -29.453 14.156 1 43.91 120 ARG B N 1
ATOM 2089 C CA . ARG B 1 120 ? -21.453 -30.312 14.336 1 43.91 120 ARG B CA 1
ATOM 2090 C C . ARG B 1 120 ? -22.641 -29.531 14.867 1 43.91 120 ARG B C 1
ATOM 2092 O O . ARG B 1 120 ? -22.609 -29.031 16 1 43.91 120 ARG B O 1
ATOM 2099 N N . GLY B 1 121 ? -23.234 -28.719 14.125 1 42.16 121 GLY B N 1
ATOM 2100 C CA . GLY B 1 121 ? -24.5 -28.188 14.586 1 42.16 121 GLY B CA 1
ATOM 2101 C C . GLY B 1 121 ? -25.25 -29.125 15.516 1 42.16 121 GLY B C 1
ATOM 2102 O O . GLY B 1 121 ? -24.969 -30.328 15.531 1 42.16 121 GLY B O 1
ATOM 2103 N N . PRO B 1 122 ? -25.719 -28.641 16.609 1 42.66 122 PRO B N 1
ATOM 2104 C CA . PRO B 1 122 ? -26.453 -29.562 17.484 1 42.66 122 PRO B CA 1
ATOM 2105 C C . PRO B 1 122 ? -27.328 -30.547 16.703 1 42.66 122 PRO B C 1
ATOM 2107 O O . PRO B 1 122 ? -28.094 -30.141 15.828 1 42.66 122 PRO B O 1
ATOM 2110 N N . VAL B 1 123 ? -26.781 -31.531 16.141 1 37.22 123 VAL B N 1
ATOM 2111 C CA . VAL B 1 123 ? -27.766 -32.562 15.75 1 37.22 123 VAL B CA 1
ATOM 2112 C C . VAL B 1 123 ? -28.922 -32.562 16.75 1 37.22 123 VAL B C 1
ATOM 2114 O O . VAL B 1 123 ? -28.734 -32.906 17.922 1 37.22 123 VAL B O 1
ATOM 2117 N N . ARG B 1 124 ? -29.781 -31.578 16.656 1 37.66 124 ARG B N 1
ATOM 2118 C CA . ARG B 1 124 ? -31.047 -31.781 17.375 1 37.66 124 ARG B CA 1
ATOM 2119 C C . ARG B 1 124 ? -31.453 -33.25 17.375 1 37.66 124 ARG B C 1
ATOM 2121 O O . ARG B 1 124 ? -31.688 -33.844 16.312 1 37.66 124 ARG B O 1
ATOM 2128 N N . ASP B 1 125 ? -30.828 -34 18.266 1 38.34 125 ASP B N 1
ATOM 2129 C CA . ASP B 1 125 ? -31.469 -35.281 18.547 1 38.34 125 ASP B CA 1
ATOM 2130 C C . ASP B 1 125 ? -32.969 -35.25 18.234 1 38.34 125 ASP B C 1
ATOM 2132 O O . ASP B 1 125 ? -33.719 -34.5 18.875 1 38.34 125 ASP B O 1
ATOM 2136 N N . ASP B 1 126 ? -33.281 -35.094 16.938 1 38.41 126 ASP B N 1
ATOM 2137 C CA . ASP B 1 126 ? -34.688 -35.344 16.625 1 38.41 126 ASP B CA 1
ATOM 2138 C C . ASP B 1 126 ? -35.281 -36.375 17.578 1 38.41 126 ASP B C 1
ATOM 2140 O O . ASP B 1 126 ? -34.969 -37.562 17.5 1 38.41 126 ASP B O 1
ATOM 2144 N N . ALA B 1 127 ? -35.281 -35.969 18.875 1 40.66 127 ALA B N 1
ATOM 2145 C CA . ALA B 1 127 ? -36.094 -36.781 19.781 1 40.66 127 ALA B CA 1
ATOM 2146 C C . ALA B 1 127 ? -37.312 -37.375 19.031 1 40.66 127 ALA B C 1
ATOM 2148 O O . ALA B 1 127 ? -37.906 -36.719 18.188 1 40.66 127 ALA B O 1
ATOM 2149 N N . PRO B 1 128 ? -37.312 -38.656 18.844 1 41.16 128 PRO B N 1
ATOM 2150 C CA . PRO B 1 128 ? -38.5 -39.188 18.172 1 41.16 128 PRO B CA 1
ATOM 2151 C C . PRO B 1 128 ? -39.781 -38.406 18.516 1 41.16 128 PRO B C 1
ATOM 2153 O O . PRO B 1 128 ? -40 -38.031 19.672 1 41.16 128 PRO B O 1
ATOM 2156 N N . ILE B 1 129 ? -40 -37.281 17.812 1 43.38 129 ILE B N 1
ATOM 2157 C CA . ILE B 1 129 ? -41.344 -36.781 18.094 1 43.38 129 ILE B CA 1
ATOM 2158 C C . ILE B 1 129 ? -42.25 -37.969 18.453 1 43.38 129 ILE B C 1
ATOM 2160 O O . ILE B 1 129 ? -42.5 -38.844 17.641 1 43.38 129 ILE B O 1
ATOM 2164 N N . GLU B 1 130 ? -42.031 -38.438 19.734 1 41.12 130 GLU B N 1
ATOM 2165 C CA . GLU B 1 130 ? -43.125 -39.281 20.188 1 41.12 130 GLU B CA 1
ATOM 2166 C C . GLU B 1 130 ? -44.469 -38.812 19.656 1 41.12 130 GLU B C 1
ATOM 2168 O O . GLU B 1 130 ? -44.969 -37.781 20.062 1 41.12 130 GLU B O 1
ATOM 2173 N N . ALA B 1 131 ? -44.531 -38.75 18.281 1 40.47 131 ALA B N 1
ATOM 2174 C CA . ALA B 1 131 ? -45.875 -38.625 17.734 1 40.47 131 ALA B CA 1
ATOM 2175 C C . ALA B 1 131 ? -46.875 -39.406 18.562 1 40.47 131 ALA B C 1
ATOM 2177 O O . ALA B 1 131 ? -46.812 -40.656 18.594 1 40.47 131 ALA B O 1
ATOM 2178 N N . ASP B 1 132 ? -47.094 -38.938 19.812 1 41.75 132 ASP B N 1
ATOM 2179 C CA . ASP B 1 132 ? -48.219 -39.5 20.516 1 41.75 132 ASP B CA 1
ATOM 2180 C C . ASP B 1 132 ? -49.375 -39.812 19.547 1 41.75 132 ASP B C 1
ATOM 2182 O O . ASP B 1 132 ? -50.031 -38.906 19.047 1 41.75 132 ASP B O 1
ATOM 2186 N N . TYR B 1 133 ? -49.062 -40.688 18.516 1 39.81 133 TYR B N 1
ATOM 2187 C CA . TYR B 1 133 ? -50.219 -41.25 17.797 1 39.81 133 TYR B CA 1
ATOM 2188 C C . TYR B 1 133 ? -51.344 -41.562 18.75 1 39.81 133 TYR B C 1
ATOM 2190 O O . TYR B 1 133 ? -51.281 -42.531 19.516 1 39.81 133 TYR B O 1
ATOM 2198 N N . HIS B 1 134 ? -51.812 -40.5 19.391 1 42.88 134 HIS B N 1
ATOM 2199 C CA . HIS B 1 134 ? -53.094 -40.812 20.016 1 42.88 134 HIS B CA 1
ATOM 2200 C C . HIS B 1 134 ? -54 -41.562 19.031 1 42.88 134 HIS B C 1
ATOM 2202 O O . HIS B 1 134 ? -54.219 -41.125 17.906 1 42.88 134 HIS B O 1
ATOM 2208 N N . GLU B 1 135 ? -53.906 -42.875 19.125 1 41.84 135 GLU B N 1
ATOM 2209 C CA . GLU B 1 135 ? -54.844 -43.719 18.406 1 41.84 135 GLU B CA 1
ATOM 2210 C C . GLU B 1 135 ? -56.219 -43.031 18.312 1 41.84 135 GLU B C 1
ATOM 2212 O O . GLU B 1 135 ? -56.844 -42.781 19.328 1 41.84 135 GLU B O 1
ATOM 2217 N N . VAL B 1 136 ? -56.219 -41.969 17.469 1 48.19 136 VAL B N 1
ATOM 2218 C CA . VAL B 1 136 ? -57.562 -41.5 17.219 1 48.19 136 VAL B CA 1
ATOM 2219 C C . VAL B 1 136 ? -58.5 -42.688 17.094 1 48.19 136 VAL B C 1
ATOM 2221 O O . VAL B 1 136 ? -58.281 -43.594 16.266 1 48.19 136 VAL B O 1
ATOM 2224 N N . GLU B 1 137 ? -59.125 -43.031 18.172 1 47.81 137 GLU B N 1
ATOM 2225 C CA . GLU B 1 137 ? -60.219 -44 18.109 1 47.81 137 GLU B CA 1
ATOM 2226 C C . GLU B 1 137 ? -61.062 -43.812 16.859 1 47.81 137 GLU B C 1
ATOM 2228 O O . GLU B 1 137 ? -61.438 -42.656 16.547 1 47.81 137 GLU B O 1
ATOM 2233 N N . PRO B 1 138 ? -60.781 -44.594 15.789 1 45.66 138 PRO B N 1
ATOM 2234 C CA . PRO B 1 138 ? -61.656 -44.406 14.633 1 45.66 138 PRO B CA 1
ATOM 2235 C C . PRO B 1 138 ? -63.062 -43.969 15.023 1 45.66 138 PRO B C 1
ATOM 2237 O O . PRO B 1 138 ? -63.625 -44.469 16 1 45.66 138 PRO B O 1
ATOM 2240 N N . VAL B 1 139 ? -63.312 -42.688 14.961 1 47.62 139 VAL B N 1
ATOM 2241 C CA . VAL B 1 139 ? -64.688 -42.25 15.148 1 47.62 139 VAL B CA 1
ATOM 2242 C C . VAL B 1 139 ? -65.625 -43.25 14.5 1 47.62 139 VAL B C 1
ATOM 2244 O O . VAL B 1 139 ? -65.562 -43.5 13.297 1 47.62 139 VAL B O 1
ATOM 2247 N N . ARG B 1 140 ? -66.125 -44.188 15.289 1 46.34 140 ARG B N 1
ATOM 2248 C CA . ARG B 1 140 ? -67.125 -45.156 14.844 1 46.34 140 ARG B CA 1
ATOM 2249 C C . ARG B 1 140 ? -68.25 -44.469 14.055 1 46.34 140 ARG B C 1
ATOM 2251 O O . ARG B 1 140 ? -68.875 -43.531 14.539 1 46.34 140 ARG B O 1
ATOM 2258 N N . ASP B 1 141 ? -68 -44.281 12.75 1 50.69 141 ASP B N 1
ATOM 2259 C CA . ASP B 1 141 ? -69.188 -43.844 11.984 1 50.69 141 ASP B CA 1
ATOM 2260 C C . ASP B 1 141 ? -70.438 -44.406 12.555 1 50.69 141 ASP B C 1
ATOM 2262 O O . ASP B 1 141 ? -70.625 -45.625 12.656 1 50.69 141 ASP B O 1
ATOM 2266 N N . PRO B 1 142 ? -71.125 -43.656 13.531 1 52.94 142 PRO B N 1
ATOM 2267 C CA . PRO B 1 142 ? -72.312 -44.188 14.172 1 52.94 142 PRO B CA 1
ATOM 2268 C C . PRO B 1 142 ? -73.188 -44.938 13.211 1 52.94 142 PRO B C 1
ATOM 2270 O O . PRO B 1 142 ? -74.188 -45.562 13.641 1 52.94 142 PRO B O 1
ATOM 2273 N N . LEU B 1 143 ? -73.25 -44.469 11.969 1 51.44 143 LEU B N 1
ATOM 2274 C CA . LEU B 1 143 ? -74.25 -45.062 11.055 1 51.44 143 LEU B CA 1
ATOM 2275 C C . LEU B 1 143 ? -73.75 -46.375 10.477 1 51.44 143 LEU B C 1
ATOM 2277 O O . LEU B 1 143 ? -74.312 -46.938 9.539 1 51.44 143 LEU B O 1
ATOM 2281 N N . ALA B 1 144 ? -72.438 -46.719 10.773 1 53.59 144 ALA B N 1
ATOM 2282 C CA . ALA B 1 144 ? -72 -47.969 10.172 1 53.59 144 ALA B CA 1
ATOM 2283 C C . ALA B 1 144 ? -72.75 -49.156 10.703 1 53.59 144 ALA B C 1
ATOM 2285 O O . ALA B 1 144 ? -73 -49.281 11.906 1 53.59 144 ALA B O 1
ATOM 2286 N N . PRO B 1 145 ? -73.438 -49.875 9.828 1 52.56 145 PRO B N 1
ATOM 2287 C CA . PRO B 1 145 ? -74.312 -50.938 10.305 1 52.56 145 PRO B CA 1
ATOM 2288 C C . PRO B 1 145 ? -73.625 -51.938 11.234 1 52.56 145 PRO B C 1
ATOM 2290 O O . PRO B 1 145 ? -72.375 -52.062 11.188 1 52.56 145 PRO B O 1
ATOM 2293 N N . PRO B 1 146 ? -74.062 -52.312 12.383 1 48.66 146 PRO B N 1
ATOM 2294 C CA . PRO B 1 146 ? -73.438 -53.219 13.352 1 48.66 146 PRO B CA 1
ATOM 2295 C C . PRO B 1 146 ? -72.75 -54.406 12.68 1 48.66 146 PRO B C 1
ATOM 2297 O O . PRO B 1 146 ? -73.25 -55 11.727 1 48.66 146 PRO B O 1
ATOM 2300 N N . SER B 1 147 ? -71.375 -54.281 12.445 1 48.62 147 SER B N 1
ATOM 2301 C CA . SER B 1 147 ? -70.625 -55.344 11.75 1 48.62 147 SER B CA 1
ATOM 2302 C C . SER B 1 147 ? -71 -56.719 12.32 1 48.62 147 SER B C 1
ATOM 2304 O O . SER B 1 147 ? -71 -56.906 13.539 1 48.62 147 SER B O 1
ATOM 2306 N N . GLN B 1 148 ? -71.75 -57.5 11.609 1 47 148 GLN B N 1
ATOM 2307 C CA . GLN B 1 148 ? -72.188 -58.844 11.969 1 47 148 GLN B CA 1
ATOM 2308 C C . GLN B 1 148 ? -71 -59.688 12.445 1 47 148 GLN B C 1
ATOM 2310 O O . GLN B 1 148 ? -69.875 -59.562 11.922 1 47 148 GLN B O 1
ATOM 2315 N N . PRO B 1 149 ? -71 -60.156 13.672 1 48.19 149 PRO B N 1
ATOM 2316 C CA . PRO B 1 149 ? -69.938 -61 14.25 1 48.19 149 PRO B CA 1
ATOM 2317 C C . PRO B 1 149 ? -69.438 -62.062 13.289 1 48.19 149 PRO B C 1
ATOM 2319 O O . PRO B 1 149 ? -70.188 -62.5 12.406 1 48.19 149 PRO B O 1
ATOM 2322 N N . PRO B 1 150 ? -68.188 -62 12.867 1 46.06 150 PRO B N 1
ATOM 2323 C CA . PRO B 1 150 ? -67.75 -63.031 11.914 1 46.06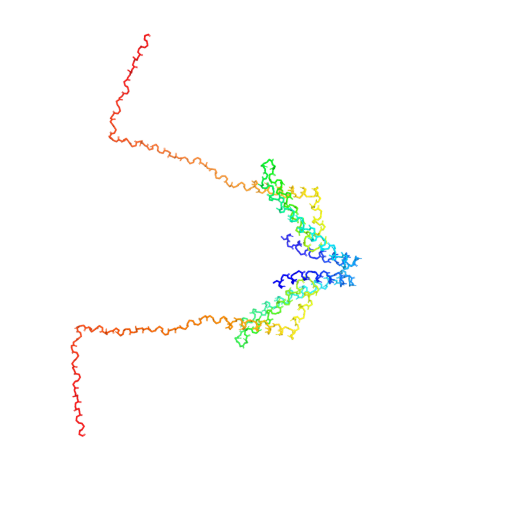 150 PRO B CA 1
ATOM 2324 C C . PRO B 1 150 ? -68.125 -64.438 12.297 1 46.06 150 PRO B C 1
ATOM 2326 O O . PRO B 1 150 ? -68.062 -64.812 13.469 1 46.06 150 PRO B O 1
ATOM 2329 N N . GLY B 1 151 ? -69.25 -65 11.789 1 42.06 151 GLY B N 1
ATOM 2330 C CA . GLY B 1 151 ? -69.688 -66.312 11.953 1 42.06 151 GLY B CA 1
ATOM 2331 C C . GLY B 1 151 ? -68.625 -67.375 11.812 1 42.06 151 GLY B C 1
ATOM 2332 O O . GLY B 1 151 ? -67.562 -67.062 11.172 1 42.06 151 GLY B O 1
ATOM 2333 N N . SER B 1 152 ? -68.375 -68.188 12.883 1 38.84 152 SER B N 1
ATOM 2334 C CA . SER B 1 152 ? -67.5 -69.312 13.055 1 38.84 152 SER B CA 1
ATOM 2335 C C . SER B 1 152 ? -67.625 -70.312 11.891 1 38.84 152 SER B C 1
ATOM 2337 O O . SER B 1 152 ? -68.688 -70.875 11.688 1 38.84 152 SER B O 1
ATOM 2339 N N . SER B 1 153 ? -67.312 -69.938 10.656 1 36.78 153 SER B N 1
ATOM 2340 C CA . SER B 1 153 ? -67.375 -71 9.672 1 36.78 153 SER B CA 1
ATOM 2341 C C . SER B 1 153 ? -66.562 -72.188 10.133 1 36.78 153 SER B C 1
ATOM 2343 O O . SER B 1 153 ? -65.312 -72.125 10.297 1 36.78 153 SER B O 1
ATOM 2345 N N . GLY B 1 154 ? -67.125 -72.938 11.055 1 35.25 154 GLY B N 1
ATOM 2346 C CA . GLY B 1 154 ? -66.75 -74.25 11.516 1 35.25 154 GLY B CA 1
ATOM 2347 C C . GLY B 1 154 ? -66.438 -75.25 10.391 1 35.25 154 GLY B C 1
ATOM 2348 O O . GLY B 1 154 ? -67.25 -76 9.953 1 35.25 154 GLY B O 1
ATOM 2349 N N . TRP B 1 155 ? -65.812 -74.75 9.344 1 37.44 155 TRP B N 1
ATOM 2350 C CA . TRP B 1 155 ? -65.562 -75.875 8.414 1 37.44 155 TRP B CA 1
ATOM 2351 C C . TRP B 1 155 ? -64.812 -77 9.125 1 37.44 155 TRP B C 1
ATOM 2353 O O . TRP B 1 155 ? -63.781 -76.812 9.75 1 37.44 155 TRP B O 1
ATOM 2363 N N . THR B 1 156 ? -65.688 -77.875 9.641 1 36.25 156 THR B N 1
ATOM 2364 C CA . THR B 1 156 ? -65.375 -79.25 10.18 1 36.25 156 THR B CA 1
ATOM 2365 C C . THR B 1 156 ? -64.375 -80 9.258 1 36.25 156 THR B C 1
ATOM 2367 O O . THR B 1 156 ? -64.688 -80.125 8.062 1 36.25 156 THR B O 1
ATOM 2370 N N . ARG B 1 157 ? -63.156 -79.812 9.523 1 33.56 157 ARG B N 1
ATOM 2371 C CA . ARG B 1 157 ? -62.188 -80.75 8.93 1 33.56 157 ARG B CA 1
ATOM 2372 C C . ARG B 1 157 ? -62.625 -82.188 9.109 1 33.56 157 ARG B C 1
ATOM 2374 O O . ARG B 1 157 ? -62.719 -82.688 10.234 1 33.56 157 ARG B O 1
ATOM 2381 N N . HIS B 1 158 ? -63.562 -82.75 8.305 1 27.69 158 HIS B N 1
ATOM 2382 C CA . HIS B 1 158 ? -63.438 -84.188 8.109 1 27.69 158 HIS B CA 1
ATOM 2383 C C . HIS B 1 158 ? -62.156 -84.5 7.402 1 27.69 158 HIS B C 1
ATOM 2385 O O . HIS B 1 158 ? -61.656 -83.75 6.562 1 27.69 158 HIS B O 1
#

Nearest PDB structures (foldseek):
  1c8s-assembly1_A  TM=4.138E-01  e=9.634E+00  Halobacterium salinarum
  1c8s-assembly1_A  TM=4.140E-01  e=9.477E+00  Halobacterium salinarum

Foldseek 3Di:
DPVVVVVVVVVVVQVVCCCPVCVVVHDVVLVCQLVVLLVVLVVQLVVLVVVVVVVVVDDPPDPPVVSVLLSVLLNCLSVLSNPGGDVSPVVSVQCVDVVNVVVVSVVVVVVVVVVVVVPPPPPPPPVPPVPVVPVPVPPPPVPDDPPPDPPPPPPPPD/DPVVVVVVVVVVVQVVCCCPVCVVVHDVVLVCQLVVLLVVLVVQLVVLVVVVVVVVVDDPPDPPVVSVLLSVLLNCLSVLSNPGGDVSPVVSVQCVDVVNVVVVSVVVVVVVVVVVVVPPPPPPPVPPPVPVVPVPPPPPPVPPDPPPPPPPPCPPPD

Secondary structure (DSSP, 8-state):
-HHHHHHHHHHHHHHHHHHHHHHHH-HHHHHHHHHHHHHHHHHHHHHHHHHHHHHTTS-TTS-HHHHHHHHHHHHHHHHHHHSS-HHHHHHHHHHTSHHHHHHHHHHHHHHHHHHHHH-----------------------TTS--------------/-HHHHHHHHHHHHHHHHHHHHHHHH-HHHHHHHHHHHHHHHHHHHHHHHHHHHHHTTS-TTS-HHHHHHHHHHHHHHHHHHHSS-HHHHHHHHHHTSHHHHHHHHHHHHHHHHHHHHH-----------------------TTS--------------